Protein AF-A0A7V8ZB63-F1 (afdb_monomer)

Solvent-accessible surface area (backbone atoms only — not comparable to full-atom values): 13555 Å² total; per-residue (Å²): 137,86,84,79,79,75,80,50,70,70,55,55,52,49,52,52,53,50,51,52,51,49,50,53,44,58,59,59,73,63,55,47,77,64,51,56,50,39,49,53,50,39,57,45,66,74,30,71,68,44,55,54,49,48,54,51,52,53,49,50,54,51,37,51,44,72,48,75,56,78,58,90,91,68,70,72,83,47,55,89,89,29,64,59,61,52,53,53,51,53,56,51,49,54,54,50,52,49,36,43,50,54,52,49,55,51,53,49,54,54,50,51,54,50,50,55,52,51,50,54,51,52,42,52,49,49,52,50,50,36,52,48,53,54,52,51,49,54,50,51,53,52,49,34,75,74,33,90,85,47,82,81,70,89,54,71,68,59,55,57,57,58,62,59,74,53,59,70,55,54,51,49,52,51,53,50,52,52,50,52,52,53,51,51,53,50,52,54,48,52,52,52,50,53,53,53,50,54,54,48,52,54,52,51,50,52,52,52,54,49,51,54,50,50,52,50,51,53,51,51,51,50,52,51,52,51,53,50,54,52,56,56,51,51,59,52,58,68,72,74,114

Structure (mmCIF, N/CA/C/O backbone):
data_AF-A0A7V8ZB63-F1
#
_entry.id   AF-A0A7V8ZB63-F1
#
loop_
_atom_site.group_PDB
_atom_site.id
_atom_site.type_symbol
_atom_site.label_atom_id
_atom_site.label_alt_id
_atom_site.label_comp_id
_atom_site.label_asym_id
_atom_site.label_entity_id
_atom_site.label_seq_id
_atom_site.pdbx_PDB_ins_code
_atom_site.Cartn_x
_atom_site.Cartn_y
_atom_site.Cartn_z
_atom_site.occupancy
_atom_site.B_iso_or_equiv
_atom_site.auth_seq_id
_atom_site.auth_comp_id
_atom_site.auth_asym_id
_atom_site.auth_atom_id
_atom_site.pdbx_PDB_model_num
ATOM 1 N N . MET A 1 1 ? -52.968 11.799 21.427 1.00 37.97 1 MET A N 1
ATOM 2 C CA . MET A 1 1 ? -52.364 10.556 20.894 1.00 37.97 1 MET A CA 1
ATOM 3 C C . MET A 1 1 ? -51.171 10.962 20.044 1.00 37.97 1 MET A C 1
ATOM 5 O O . MET A 1 1 ? -51.373 11.597 19.019 1.00 37.97 1 MET A O 1
ATOM 9 N N . SER A 1 2 ? -49.948 10.748 20.543 1.00 39.16 2 SER A N 1
ATOM 10 C CA . SER A 1 2 ? -48.719 11.236 19.900 1.00 39.16 2 SER A CA 1
ATOM 11 C C . SER A 1 2 ? -48.265 10.271 18.804 1.00 39.16 2 SER A C 1
ATOM 13 O O . SER A 1 2 ? -48.182 9.065 19.025 1.00 39.16 2 SER A O 1
ATOM 15 N N . ASN A 1 3 ? -48.035 10.821 17.615 1.00 42.00 3 ASN A N 1
ATOM 16 C CA . ASN A 1 3 ? -47.754 10.126 16.366 1.00 42.00 3 ASN A CA 1
ATOM 17 C C . ASN A 1 3 ? -46.264 9.747 16.302 1.00 42.00 3 ASN A C 1
ATOM 19 O O . ASN A 1 3 ? -45.427 10.579 15.953 1.00 42.00 3 ASN A O 1
ATOM 23 N N . ASN A 1 4 ? -45.921 8.512 16.675 1.00 43.06 4 ASN A N 1
ATOM 24 C CA . ASN A 1 4 ? -44.551 8.007 16.597 1.00 43.06 4 ASN A CA 1
ATOM 25 C C . ASN A 1 4 ? -44.256 7.561 15.155 1.00 43.06 4 ASN A C 1
ATOM 27 O O . ASN A 1 4 ? -44.555 6.430 14.771 1.00 43.06 4 ASN A O 1
ATOM 31 N N . LYS A 1 5 ? -43.706 8.462 14.330 1.00 48.25 5 LYS A N 1
ATOM 32 C CA . LYS A 1 5 ? -43.137 8.095 13.026 1.00 48.25 5 LYS A CA 1
ATOM 33 C C . LYS A 1 5 ? -41.898 7.236 13.276 1.00 48.25 5 LYS A C 1
ATOM 35 O O . LYS A 1 5 ? -40.812 7.755 13.515 1.00 48.25 5 LYS A O 1
ATOM 40 N N . VAL A 1 6 ? -42.077 5.921 13.223 1.00 52.72 6 VAL A N 1
ATOM 41 C CA . VAL A 1 6 ? -40.976 4.959 13.164 1.00 52.72 6 VAL A CA 1
ATOM 42 C C . VAL A 1 6 ? -40.183 5.260 11.893 1.00 52.72 6 VAL A C 1
ATOM 44 O O . VAL A 1 6 ? -40.669 5.024 10.787 1.00 52.72 6 VAL A O 1
ATOM 47 N N . VAL A 1 7 ? -38.992 5.837 12.052 1.00 54.12 7 VAL A N 1
ATOM 48 C CA . VAL A 1 7 ? -38.035 6.041 10.958 1.00 54.12 7 VAL A CA 1
ATOM 49 C C . VAL A 1 7 ? -37.769 4.674 10.332 1.00 54.12 7 VAL A C 1
ATOM 51 O O . VAL A 1 7 ? -37.340 3.738 11.009 1.00 54.12 7 VAL A O 1
ATOM 54 N N . SER A 1 8 ? -38.104 4.524 9.052 1.00 57.41 8 SER A N 1
ATOM 55 C CA . SER A 1 8 ? -38.010 3.238 8.362 1.00 57.41 8 SER A CA 1
ATOM 56 C C . SER A 1 8 ? -36.537 2.852 8.205 1.00 57.41 8 SER A C 1
ATOM 58 O O . SER A 1 8 ? -35.723 3.672 7.793 1.00 57.41 8 SER A O 1
ATOM 60 N N . GLN A 1 9 ? -36.182 1.587 8.444 1.00 52.69 9 GLN A N 1
ATOM 61 C CA . GLN A 1 9 ? -34.868 1.006 8.099 1.00 52.69 9 GLN A CA 1
ATOM 62 C C . GLN A 1 9 ? -34.398 1.401 6.683 1.00 52.69 9 GLN A C 1
ATOM 64 O O . GLN A 1 9 ? -33.220 1.663 6.453 1.00 52.69 9 GLN A O 1
ATOM 69 N N . SER A 1 10 ? -35.336 1.534 5.738 1.00 58.28 10 SER A N 1
ATOM 70 C CA . SER A 1 10 ? -35.051 1.956 4.362 1.00 58.28 10 SER A CA 1
ATOM 71 C C . SER A 1 10 ? -34.612 3.424 4.223 1.00 58.28 10 SER A C 1
ATOM 73 O O . SER A 1 10 ? -33.972 3.777 3.236 1.00 58.28 10 SER A O 1
ATOM 75 N N . GLU A 1 11 ? -34.942 4.283 5.186 1.00 63.12 11 GLU A N 1
ATOM 76 C CA . GLU A 1 11 ? -34.501 5.681 5.285 1.00 63.12 11 GLU A CA 1
ATOM 77 C C . GLU A 1 11 ? -33.072 5.762 5.839 1.00 63.12 11 GLU A C 1
ATOM 79 O O . GLU A 1 11 ? -32.253 6.520 5.325 1.00 63.12 11 GLU A O 1
ATOM 84 N N . ILE A 1 12 ? -32.739 4.913 6.818 1.00 60.91 12 ILE A N 1
ATOM 85 C CA . ILE A 1 12 ? -31.390 4.809 7.398 1.00 60.91 12 ILE A CA 1
ATOM 86 C C . ILE A 1 12 ? -30.405 4.245 6.366 1.00 60.91 12 ILE A C 1
ATOM 88 O O . ILE A 1 12 ? -29.337 4.816 6.157 1.00 60.91 12 ILE A O 1
ATOM 92 N N . ILE A 1 13 ? -30.787 3.179 5.655 1.00 64.88 13 ILE A N 1
ATOM 93 C CA . ILE A 1 13 ? -29.967 2.594 4.583 1.00 64.88 13 ILE A CA 1
ATOM 94 C C . ILE A 1 13 ? -29.773 3.600 3.443 1.00 64.88 13 ILE A C 1
ATOM 96 O O . ILE A 1 13 ? -28.653 3.777 2.971 1.00 64.88 13 ILE A O 1
ATOM 100 N N . ARG A 1 14 ? -30.826 4.323 3.036 1.00 64.56 14 ARG A N 1
ATOM 101 C CA . ARG A 1 14 ? -30.701 5.374 2.015 1.00 64.56 14 ARG A CA 1
ATOM 102 C C . ARG A 1 14 ? -29.782 6.504 2.455 1.00 64.56 14 ARG A C 1
ATOM 104 O O . ARG A 1 14 ? -28.977 6.939 1.638 1.00 64.56 14 ARG A O 1
ATOM 111 N N . LYS A 1 15 ? -29.856 6.946 3.713 1.00 65.06 15 LYS A N 1
ATOM 112 C CA . LYS A 1 15 ? -28.979 7.987 4.269 1.00 65.06 15 LYS A CA 1
ATOM 113 C C . LYS A 1 15 ? -27.512 7.542 4.319 1.00 65.06 15 LYS A C 1
ATOM 115 O O . LYS A 1 15 ? -26.636 8.320 3.965 1.00 65.06 15 LYS A O 1
ATOM 120 N N . ASN A 1 16 ? -27.248 6.286 4.676 1.00 65.94 16 ASN A N 1
ATOM 121 C CA . ASN A 1 16 ? -25.890 5.733 4.675 1.00 65.94 16 ASN A CA 1
ATOM 122 C C . ASN A 1 16 ? -25.335 5.573 3.254 1.00 65.94 16 ASN A C 1
ATOM 124 O O . ASN A 1 16 ? -24.207 5.974 2.990 1.00 65.94 16 ASN A O 1
ATOM 128 N N . ILE A 1 17 ? -26.134 5.053 2.315 1.00 69.12 17 ILE A N 1
ATOM 129 C CA . ILE A 1 17 ? -25.724 4.916 0.909 1.00 69.12 17 ILE A CA 1
ATOM 130 C C . ILE A 1 17 ? -25.470 6.291 0.283 1.00 69.12 17 ILE A C 1
ATOM 132 O O . ILE A 1 17 ? -24.480 6.465 -0.418 1.00 69.12 17 ILE A O 1
ATOM 136 N N . SER A 1 18 ? -26.316 7.287 0.558 1.00 67.38 18 SER A N 1
ATOM 137 C CA . SER A 1 18 ? -26.096 8.651 0.057 1.00 67.38 18 SER A CA 1
ATOM 138 C C . SER A 1 18 ? -24.878 9.324 0.691 1.00 67.38 18 SER A C 1
ATOM 140 O O . SER A 1 18 ? -24.153 9.996 -0.030 1.00 67.38 18 SER A O 1
ATOM 142 N N . ALA A 1 19 ? -24.573 9.071 1.968 1.00 64.44 19 ALA A N 1
ATOM 143 C CA . ALA A 1 19 ? -23.335 9.541 2.596 1.00 64.44 19 ALA A CA 1
ATOM 144 C C . ALA A 1 19 ? -22.075 8.909 1.972 1.00 64.44 19 ALA A C 1
ATOM 146 O O . ALA A 1 19 ? -21.103 9.615 1.713 1.00 64.44 19 ALA A O 1
ATOM 147 N N . VAL A 1 20 ? -22.105 7.606 1.664 1.00 64.56 20 VAL A N 1
ATOM 148 C CA . VAL A 1 20 ? -21.006 6.914 0.962 1.00 64.56 20 VAL A CA 1
ATOM 149 C C . VAL A 1 20 ? -20.844 7.444 -0.464 1.00 64.56 20 VAL A C 1
ATOM 151 O O . VAL A 1 20 ? -19.728 7.728 -0.890 1.00 64.56 20 VAL A O 1
ATOM 154 N N . ILE A 1 21 ? -21.948 7.634 -1.191 1.00 66.56 21 ILE A N 1
ATOM 155 C CA . ILE A 1 21 ? -21.930 8.206 -2.544 1.00 66.56 21 ILE A CA 1
ATOM 156 C C . ILE A 1 21 ? -21.424 9.654 -2.517 1.00 66.56 21 ILE A C 1
ATOM 158 O O . ILE A 1 21 ? -20.701 10.061 -3.418 1.00 66.56 21 ILE A O 1
ATOM 162 N N . GLU A 1 22 ? -21.755 10.440 -1.493 1.00 65.81 22 GLU A N 1
ATOM 163 C CA . GLU A 1 22 ? -21.303 11.827 -1.366 1.00 65.81 22 GLU A CA 1
ATOM 164 C C . GLU A 1 22 ? -19.827 11.939 -0.952 1.00 65.81 22 GLU A C 1
ATOM 166 O O . GLU A 1 22 ? -19.131 12.824 -1.452 1.00 65.81 22 GLU A O 1
ATOM 171 N N . MET A 1 23 ? -19.316 11.010 -0.133 1.00 61.16 23 MET A N 1
ATOM 172 C CA . MET A 1 23 ? -17.874 10.849 0.110 1.00 61.16 23 MET A CA 1
ATOM 173 C C . MET A 1 23 ? -17.127 10.492 -1.176 1.00 61.16 23 MET A C 1
ATOM 175 O O . MET A 1 23 ? -16.185 11.191 -1.541 1.00 61.16 23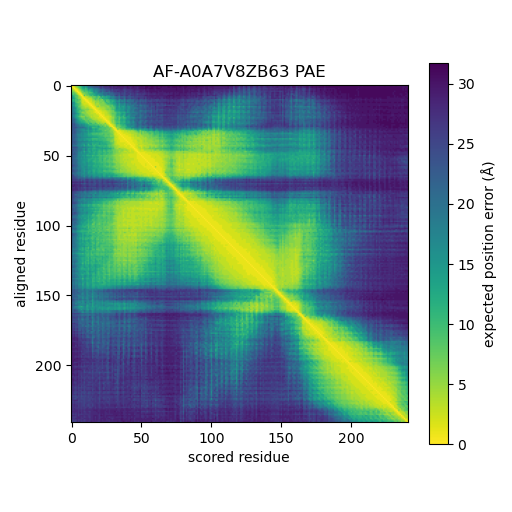 MET A O 1
ATOM 179 N N . GLN A 1 24 ? -17.594 9.475 -1.908 1.00 61.50 24 GLN A N 1
ATOM 180 C CA . GLN A 1 24 ? -17.005 9.087 -3.195 1.00 61.50 24 GLN A CA 1
ATOM 181 C C . GLN A 1 24 ? -17.080 10.222 -4.219 1.00 61.50 24 GLN A C 1
ATOM 183 O O . GLN A 1 24 ? -16.160 10.420 -5.007 1.00 61.50 24 GLN A O 1
ATOM 188 N N . ARG A 1 25 ? -18.161 11.009 -4.196 1.00 59.44 25 ARG A N 1
ATOM 189 C CA . ARG A 1 25 ? -18.319 12.165 -5.076 1.00 59.44 25 ARG A CA 1
ATOM 190 C C . ARG A 1 25 ? -17.330 13.275 -4.730 1.00 59.44 25 ARG A C 1
ATOM 192 O O . ARG A 1 25 ? -16.712 13.795 -5.649 1.00 59.44 25 ARG A O 1
ATOM 199 N N . LYS A 1 26 ? -17.124 13.594 -3.447 1.00 59.53 26 LYS A N 1
ATOM 200 C CA . LYS A 1 26 ? -16.110 14.572 -3.008 1.00 59.53 26 LYS A CA 1
ATOM 201 C C . LYS A 1 26 ? -14.686 14.143 -3.355 1.00 59.53 26 LYS A C 1
ATOM 203 O O . LYS A 1 26 ? -13.888 14.986 -3.747 1.00 59.53 26 LYS A O 1
ATOM 208 N N . GLU A 1 27 ? -14.392 12.850 -3.256 1.00 57.44 27 GLU A N 1
ATOM 209 C CA . GLU A 1 27 ? -13.125 12.274 -3.716 1.00 57.44 27 GLU A CA 1
ATOM 210 C C . GLU A 1 27 ? -12.986 12.423 -5.243 1.00 57.44 27 GLU A C 1
ATOM 212 O O . GLU A 1 27 ? -11.958 12.876 -5.743 1.00 57.44 27 GLU A O 1
ATOM 217 N N . SER A 1 28 ? -14.075 12.172 -5.983 1.00 54.69 28 SER A N 1
ATOM 218 C CA . SER A 1 28 ? -14.092 12.268 -7.445 1.00 54.69 28 SER A CA 1
ATOM 219 C C . SER A 1 28 ? -14.030 13.698 -7.998 1.00 54.69 28 SER A C 1
ATOM 221 O O . SER A 1 28 ? -13.482 13.930 -9.078 1.00 54.69 28 SER A O 1
ATOM 223 N N . GLU A 1 29 ? -14.594 14.661 -7.264 1.00 53.94 29 GLU A N 1
ATOM 224 C CA . GLU A 1 29 ? -14.635 16.084 -7.615 1.00 53.94 29 GLU A CA 1
ATOM 225 C C . GLU A 1 29 ? -13.274 16.764 -7.391 1.00 53.94 29 GLU A C 1
ATOM 227 O O . GLU A 1 29 ? -13.014 17.808 -7.988 1.00 53.94 29 GLU A O 1
ATOM 232 N N . ALA A 1 30 ? -12.382 16.145 -6.609 1.00 54.22 30 ALA A N 1
ATOM 233 C CA . ALA A 1 30 ? -11.005 16.590 -6.415 1.00 54.22 30 ALA A CA 1
ATOM 234 C C . ALA A 1 30 ? -10.029 16.071 -7.486 1.00 54.22 30 ALA A C 1
ATOM 236 O O . ALA A 1 30 ? -8.897 16.548 -7.534 1.00 54.22 30 ALA A O 1
ATOM 237 N N . HIS A 1 31 ? -10.441 15.139 -8.360 1.00 59.53 31 HIS A N 1
ATOM 238 C CA . HIS A 1 31 ? -9.566 14.639 -9.421 1.00 59.53 31 HIS A CA 1
ATOM 239 C C . HIS A 1 31 ? -9.308 15.721 -10.465 1.00 59.53 31 HIS A C 1
ATOM 241 O O . HIS A 1 31 ? -10.089 15.938 -11.403 1.00 59.53 31 HIS A O 1
ATOM 247 N N . THR A 1 32 ? -8.159 16.369 -10.334 1.00 69.56 32 THR A N 1
ATOM 248 C CA . THR A 1 32 ? -7.609 17.199 -11.394 1.00 69.56 32 THR A CA 1
ATOM 249 C C . THR A 1 32 ? -7.350 16.342 -12.635 1.00 69.56 32 THR A C 1
ATOM 251 O O . THR A 1 32 ? -7.233 15.116 -12.578 1.00 69.56 32 THR A O 1
ATOM 254 N N . LEU A 1 33 ? -7.266 16.972 -13.811 1.00 70.69 33 LEU A N 1
ATOM 255 C CA . LEU A 1 33 ? -6.941 16.263 -15.059 1.00 70.69 33 LEU A CA 1
ATOM 256 C C . LEU A 1 33 ? -5.638 15.448 -14.942 1.00 70.69 33 LEU A C 1
ATOM 258 O O . LEU A 1 33 ? -5.498 14.427 -15.608 1.00 70.69 33 LEU A O 1
ATOM 262 N N . GLN A 1 34 ? -4.728 15.875 -14.064 1.00 70.81 34 GLN A N 1
ATOM 263 C CA . GLN A 1 34 ? -3.468 15.204 -13.758 1.00 70.81 34 GLN A CA 1
ATOM 264 C C . GLN A 1 34 ? -3.690 13.867 -13.033 1.00 70.81 34 GLN A C 1
ATOM 266 O O . GLN A 1 34 ? -3.100 12.868 -13.436 1.00 70.81 34 GLN A O 1
ATOM 271 N N . ASP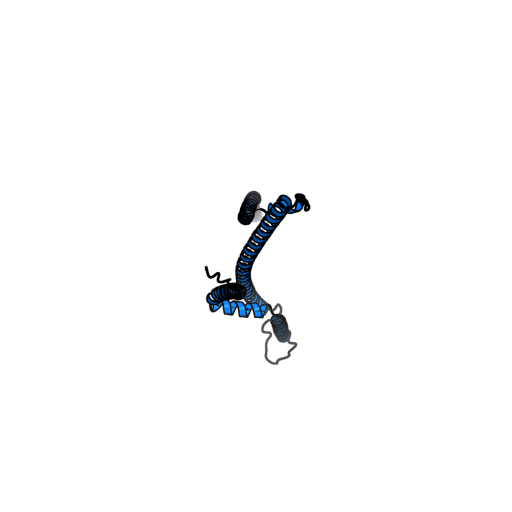 A 1 35 ? -4.609 13.807 -12.064 1.00 71.44 35 ASP A N 1
ATOM 272 C CA . ASP A 1 35 ? -4.939 12.573 -11.333 1.00 71.44 35 ASP A CA 1
ATOM 273 C C . ASP A 1 35 ? -5.538 11.506 -12.256 1.00 71.44 35 ASP A C 1
ATOM 275 O O . ASP A 1 35 ? -5.201 10.328 -12.170 1.00 71.44 35 ASP A O 1
ATOM 279 N N . LYS A 1 36 ? -6.382 11.925 -13.208 1.00 77.19 36 LYS A N 1
ATOM 280 C CA . LYS A 1 36 ? -6.978 11.013 -14.200 1.00 77.19 36 LYS A CA 1
ATOM 281 C C . LYS A 1 36 ? -5.935 10.421 -15.145 1.00 77.19 36 LYS A C 1
ATOM 283 O O . LYS A 1 36 ? -6.055 9.265 -15.546 1.00 77.19 36 LYS A O 1
ATOM 288 N N . VAL A 1 37 ? -4.935 11.218 -15.524 1.00 77.00 37 VAL A N 1
ATOM 289 C CA . VAL A 1 37 ? -3.823 10.759 -16.364 1.00 77.00 37 VAL A CA 1
ATOM 290 C C . VAL A 1 37 ? -2.920 9.815 -15.574 1.00 77.00 37 VAL A C 1
ATOM 292 O O . VAL A 1 37 ? -2.598 8.743 -16.083 1.00 77.00 37 VAL A O 1
ATOM 295 N N . ALA A 1 38 ? -2.578 10.157 -14.329 1.00 74.44 38 ALA A N 1
ATOM 296 C CA . ALA A 1 38 ? -1.803 9.287 -13.447 1.00 74.44 38 ALA A CA 1
ATOM 297 C C . ALA A 1 38 ? -2.488 7.923 -13.258 1.00 74.44 38 ALA A C 1
ATOM 299 O O . ALA A 1 38 ? -1.848 6.891 -13.428 1.00 74.44 38 ALA A O 1
ATOM 300 N N . ASP A 1 39 ? -3.804 7.898 -13.038 1.00 74.56 39 ASP A N 1
ATOM 301 C CA . ASP A 1 39 ? -4.568 6.652 -12.898 1.00 74.56 39 ASP A CA 1
ATOM 302 C C . ASP A 1 39 ? -4.609 5.807 -14.159 1.00 74.56 39 ASP A C 1
ATOM 304 O O . ASP A 1 39 ? -4.551 4.577 -14.094 1.00 74.56 39 ASP A O 1
ATOM 308 N N . ALA A 1 40 ? -4.745 6.453 -15.316 1.00 80.50 40 ALA A N 1
ATOM 309 C CA . ALA A 1 40 ? -4.723 5.753 -16.589 1.00 80.50 40 ALA A CA 1
ATOM 310 C C . ALA A 1 40 ? -3.355 5.098 -16.820 1.00 80.50 40 ALA A C 1
ATOM 312 O O . ALA A 1 40 ? -3.302 3.931 -17.210 1.00 80.50 40 ALA A O 1
ATOM 313 N N . ILE A 1 41 ? -2.270 5.823 -16.528 1.00 80.44 41 ILE A N 1
ATOM 314 C CA . ILE A 1 41 ? -0.901 5.319 -16.661 1.00 80.44 41 ILE A CA 1
ATOM 315 C C . ILE A 1 41 ? -0.645 4.192 -15.659 1.00 80.44 41 ILE A C 1
ATOM 317 O O . ILE A 1 41 ? -0.181 3.134 -16.071 1.00 80.44 41 ILE A O 1
ATOM 321 N N . THR A 1 42 ? -1.005 4.358 -14.385 1.00 80.25 42 THR A N 1
ATOM 322 C CA . THR A 1 42 ? -0.797 3.337 -13.346 1.00 80.25 42 THR A CA 1
ATOM 323 C C . THR A 1 42 ? -1.627 2.077 -13.595 1.00 80.25 42 THR A C 1
ATOM 325 O O . THR A 1 42 ? -1.127 0.962 -13.456 1.00 80.25 42 THR A O 1
ATOM 328 N N . ARG A 1 43 ? -2.887 2.208 -14.037 1.00 81.19 43 ARG A N 1
ATOM 329 C CA . ARG A 1 43 ? -3.696 1.038 -14.431 1.00 81.19 43 ARG A CA 1
ATOM 330 C C . ARG A 1 43 ? -3.127 0.324 -15.648 1.00 81.19 43 ARG A C 1
ATOM 332 O O . ARG A 1 43 ? -3.247 -0.895 -15.744 1.00 81.19 43 ARG A O 1
ATOM 339 N N . PHE A 1 44 ? -2.561 1.071 -16.593 1.00 83.06 44 PHE A N 1
ATOM 340 C CA . PHE A 1 44 ? -1.935 0.488 -17.771 1.00 83.06 44 PHE A CA 1
ATOM 341 C C . PHE A 1 44 ? -0.624 -0.218 -17.410 1.00 83.06 44 PHE A C 1
ATOM 343 O O . PHE A 1 44 ? -0.457 -1.377 -17.782 1.00 83.06 44 PHE A O 1
ATOM 350 N N . SER A 1 45 ? 0.255 0.420 -16.634 1.00 81.25 45 SER A N 1
ATOM 351 C CA . SER A 1 45 ? 1.541 -0.148 -16.210 1.00 81.25 45 SER A CA 1
ATOM 352 C C . SER A 1 45 ? 1.385 -1.351 -15.275 1.00 81.25 45 SER A C 1
ATOM 354 O O . SER A 1 45 ? 2.175 -2.288 -15.350 1.00 81.25 45 SER A O 1
ATOM 356 N N . GLY A 1 46 ? 0.330 -1.385 -14.456 1.00 80.06 46 GLY A N 1
ATOM 357 C CA . GLY A 1 46 ? -0.017 -2.530 -13.610 1.00 80.06 46 GLY A CA 1
ATOM 358 C C . GLY A 1 46 ? -0.644 -3.723 -14.349 1.00 80.06 46 GLY A C 1
ATOM 359 O O . GLY A 1 46 ? -0.971 -4.727 -13.717 1.00 80.06 46 GLY A O 1
ATOM 360 N N . SER A 1 47 ? -0.852 -3.641 -15.668 1.00 87.56 47 SER A N 1
ATOM 361 C CA . SER A 1 47 ? -1.473 -4.705 -16.465 1.00 87.56 47 SER A CA 1
ATOM 362 C C . SER A 1 47 ? -0.442 -5.659 -17.072 1.00 87.56 47 SER A C 1
ATOM 364 O O . SER A 1 47 ? 0.597 -5.243 -17.576 1.00 87.56 47 SER A O 1
ATOM 366 N N . MET A 1 48 ? -0.779 -6.949 -17.172 1.00 89.06 48 MET A N 1
ATOM 367 C CA . MET A 1 48 ? 0.051 -7.928 -17.896 1.00 89.06 48 MET A CA 1
ATOM 368 C C . MET A 1 48 ? 0.237 -7.572 -19.380 1.00 89.06 48 MET A C 1
ATOM 370 O O . MET A 1 48 ? 1.256 -7.913 -19.976 1.00 89.06 48 MET A O 1
ATOM 374 N N . ALA A 1 49 ? -0.708 -6.840 -19.979 1.00 88.56 49 ALA A N 1
ATOM 375 C CA . ALA A 1 49 ? -0.585 -6.369 -21.359 1.00 88.56 49 ALA A CA 1
ATOM 376 C C . ALA A 1 49 ? 0.622 -5.433 -21.558 1.00 88.56 49 ALA A C 1
ATOM 378 O O . ALA A 1 49 ? 1.273 -5.492 -22.600 1.00 88.56 49 ALA A O 1
ATOM 379 N N . PHE A 1 50 ? 0.952 -4.613 -20.554 1.00 88.31 50 PHE A N 1
ATOM 380 C CA . PHE A 1 50 ? 2.110 -3.719 -20.582 1.00 88.31 50 PHE A CA 1
ATOM 381 C C . PHE A 1 50 ? 3.426 -4.499 -20.628 1.00 88.31 50 PHE A C 1
ATOM 383 O O . PHE A 1 50 ? 4.310 -4.170 -21.421 1.00 88.31 50 PHE A O 1
ATOM 390 N N . VAL A 1 51 ? 3.518 -5.577 -19.842 1.00 89.31 51 VAL A N 1
ATOM 391 C CA . VAL A 1 51 ? 4.686 -6.467 -19.804 1.00 89.31 51 VAL A CA 1
ATOM 392 C C . VAL A 1 51 ? 4.911 -7.125 -21.165 1.00 89.31 51 VAL A C 1
ATOM 394 O O . VAL A 1 51 ? 6.029 -7.108 -21.677 1.00 89.31 51 VAL A O 1
ATOM 397 N N . TYR A 1 52 ? 3.856 -7.658 -21.791 1.00 93.00 52 TYR A N 1
ATOM 398 C CA . TYR A 1 52 ? 3.969 -8.261 -23.123 1.00 93.00 52 TYR A CA 1
ATOM 399 C C . TYR A 1 52 ? 4.345 -7.243 -24.203 1.00 93.00 52 TYR A C 1
ATOM 401 O O . TYR A 1 52 ? 5.159 -7.556 -25.071 1.00 93.00 52 TYR A O 1
ATOM 409 N N . LEU A 1 53 ? 3.793 -6.026 -24.139 1.00 92.69 53 LEU A N 1
ATOM 410 C CA . LEU A 1 53 ? 4.144 -4.943 -25.058 1.00 92.69 53 LEU A CA 1
ATOM 411 C C . LEU A 1 53 ? 5.630 -4.581 -24.943 1.00 92.69 53 LEU A C 1
ATOM 413 O O . LEU A 1 53 ? 6.303 -4.500 -25.966 1.00 92.69 53 LEU A O 1
ATOM 417 N N . HIS A 1 54 ? 6.154 -4.437 -23.722 1.00 91.38 54 HIS A N 1
ATOM 418 C CA . HIS A 1 54 ? 7.570 -4.142 -23.484 1.00 91.38 54 HIS A CA 1
ATOM 419 C C . HIS A 1 54 ? 8.482 -5.284 -23.922 1.00 91.38 54 HIS A C 1
ATOM 421 O O . HIS A 1 54 ? 9.480 -5.049 -24.597 1.00 91.38 54 HIS A O 1
ATOM 427 N N . ALA A 1 55 ? 8.122 -6.529 -23.607 1.00 91.44 55 ALA A N 1
ATOM 428 C CA . ALA A 1 55 ? 8.880 -7.698 -24.041 1.00 91.44 55 ALA A CA 1
ATOM 429 C C . ALA A 1 55 ? 8.965 -7.783 -25.574 1.00 91.44 55 ALA A C 1
ATOM 431 O O . ALA A 1 55 ? 10.036 -8.051 -26.119 1.00 91.44 55 ALA A O 1
ATOM 432 N N . LEU A 1 56 ? 7.859 -7.508 -26.275 1.00 93.88 56 LEU A N 1
ATOM 433 C CA . LEU A 1 56 ? 7.834 -7.469 -27.735 1.00 93.88 56 LEU A CA 1
ATOM 434 C C . LEU A 1 56 ? 8.646 -6.290 -28.283 1.00 93.88 56 LEU A C 1
ATOM 436 O O . LEU A 1 56 ? 9.435 -6.479 -29.203 1.00 93.88 56 LEU A O 1
ATOM 440 N N . TRP A 1 57 ? 8.484 -5.095 -27.713 1.00 92.62 57 TRP A N 1
ATOM 441 C CA . TRP A 1 57 ? 9.218 -3.892 -28.106 1.00 92.62 57 TRP A CA 1
ATOM 442 C C . TRP A 1 57 ? 10.735 -4.075 -27.966 1.00 92.62 57 TRP A C 1
ATOM 444 O O . TRP A 1 57 ? 11.470 -3.874 -28.933 1.00 92.62 57 TRP A O 1
ATOM 454 N N . PHE A 1 58 ? 11.207 -4.534 -26.802 1.00 90.62 58 PHE A N 1
ATOM 455 C CA . PHE A 1 58 ? 12.624 -4.825 -2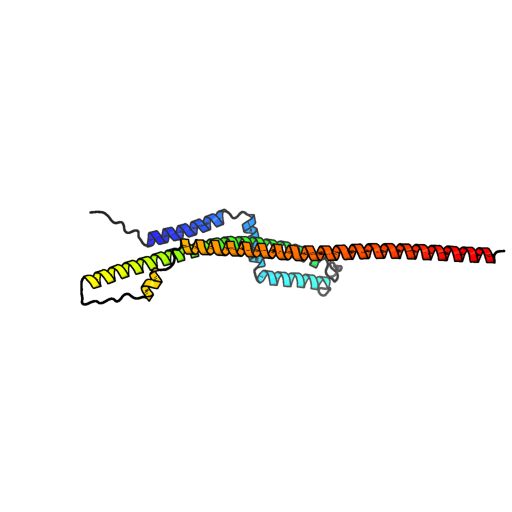6.570 1.00 90.62 58 PHE A CA 1
ATOM 456 C C . PHE A 1 58 ? 13.122 -5.966 -27.451 1.00 90.62 58 PHE A C 1
ATOM 458 O O . PHE A 1 58 ? 14.208 -5.866 -28.019 1.00 90.62 58 PHE A O 1
ATOM 465 N N . GLY A 1 59 ? 12.320 -7.020 -27.625 1.00 89.56 59 GLY A N 1
ATOM 466 C CA . GLY A 1 59 ? 12.638 -8.114 -28.536 1.00 89.56 59 GLY A CA 1
ATOM 467 C C . GLY A 1 59 ? 12.861 -7.616 -29.963 1.00 89.56 59 GLY A C 1
ATOM 468 O O . GLY A 1 59 ? 13.888 -7.919 -30.560 1.00 89.56 59 GLY A O 1
ATOM 469 N N . ILE A 1 60 ? 11.950 -6.793 -30.492 1.00 88.56 60 ILE A N 1
ATOM 470 C CA . ILE A 1 60 ? 12.076 -6.194 -31.827 1.00 88.56 60 ILE A CA 1
ATOM 471 C C . ILE A 1 60 ? 13.319 -5.301 -31.906 1.00 88.56 60 ILE A C 1
ATOM 473 O O . ILE A 1 60 ? 14.086 -5.429 -32.857 1.00 88.56 60 ILE A O 1
ATOM 477 N N . TRP A 1 61 ? 13.562 -4.444 -30.911 1.00 87.06 61 TRP A N 1
ATOM 478 C CA . TRP A 1 61 ? 14.733 -3.560 -30.890 1.00 87.06 61 TRP A CA 1
ATOM 479 C C . TRP A 1 61 ? 16.049 -4.339 -30.939 1.00 87.06 61 TRP A C 1
ATOM 481 O O . TRP A 1 61 ? 16.934 -4.028 -31.737 1.00 87.06 61 TRP A O 1
ATOM 491 N N . ILE A 1 62 ? 16.168 -5.382 -30.118 1.00 85.25 62 ILE A N 1
ATOM 492 C CA . ILE A 1 62 ? 17.352 -6.242 -30.063 1.00 85.25 62 ILE A CA 1
ATOM 493 C C . ILE A 1 62 ? 17.514 -7.005 -31.385 1.00 85.25 62 ILE A C 1
ATOM 495 O O . ILE A 1 62 ? 18.605 -7.032 -31.948 1.00 85.25 62 ILE A O 1
ATOM 499 N N . LEU A 1 63 ? 16.435 -7.581 -31.927 1.00 85.31 63 LEU A N 1
ATOM 500 C CA . LEU A 1 63 ? 16.467 -8.326 -33.192 1.00 85.31 63 LEU A CA 1
ATOM 501 C C . LEU A 1 63 ? 16.858 -7.454 -34.394 1.00 85.31 63 LEU A C 1
ATOM 503 O O . LEU A 1 63 ? 17.544 -7.941 -35.297 1.00 85.31 63 LEU A O 1
ATOM 507 N N . LEU A 1 64 ? 16.442 -6.183 -34.400 1.00 82.50 64 LEU A N 1
ATOM 508 C CA . LEU A 1 64 ? 16.844 -5.195 -35.402 1.00 82.50 64 LEU A CA 1
ATOM 509 C C . LEU A 1 64 ? 18.333 -4.840 -35.281 1.00 82.50 64 LEU A C 1
ATOM 511 O O . LEU A 1 64 ? 19.021 -4.793 -36.296 1.00 82.50 64 LEU A O 1
ATOM 515 N N . ASN A 1 65 ? 18.849 -4.637 -34.064 1.00 79.25 65 ASN A N 1
ATOM 516 C CA . ASN A 1 65 ? 20.242 -4.219 -33.857 1.00 79.25 65 ASN A CA 1
ATOM 517 C C . ASN A 1 65 ? 21.264 -5.367 -33.946 1.00 79.25 65 ASN A C 1
ATOM 519 O O . ASN A 1 65 ? 22.405 -5.123 -34.313 1.00 79.25 65 ASN A O 1
ATOM 523 N N . ILE A 1 66 ? 20.874 -6.621 -33.678 1.00 77.06 66 ILE A N 1
ATOM 524 C CA . ILE A 1 66 ? 21.732 -7.811 -33.885 1.00 77.06 66 ILE A CA 1
ATOM 525 C C . ILE A 1 66 ? 21.780 -8.220 -35.377 1.00 77.06 66 ILE A C 1
ATOM 527 O O . ILE A 1 66 ? 22.508 -9.133 -35.764 1.00 77.06 66 ILE A O 1
ATOM 531 N N . GLY A 1 67 ? 21.008 -7.557 -36.247 1.00 70.12 67 GLY A N 1
ATOM 532 C CA . GLY A 1 67 ? 20.996 -7.832 -37.686 1.00 70.12 67 GLY A CA 1
ATOM 533 C C . GLY A 1 67 ? 20.279 -9.131 -38.070 1.00 70.12 67 GLY A C 1
ATOM 534 O O . GLY A 1 67 ? 20.393 -9.585 -39.206 1.00 70.12 67 GLY A O 1
ATOM 535 N N . LEU A 1 68 ? 19.514 -9.749 -37.159 1.00 62.41 68 LEU A N 1
ATOM 536 C CA . LEU A 1 68 ? 18.760 -10.970 -37.469 1.00 62.41 68 LEU A CA 1
ATOM 537 C C . LEU A 1 68 ? 17.574 -10.672 -38.403 1.00 62.41 68 LEU A C 1
ATOM 539 O O . LEU A 1 68 ? 17.260 -11.468 -39.288 1.00 62.41 68 LEU A O 1
ATOM 543 N N . LEU A 1 69 ? 16.977 -9.483 -38.274 1.00 61.31 69 LEU A N 1
ATOM 544 C CA . LEU A 1 69 ? 16.133 -8.885 -39.306 1.00 61.31 69 LEU A CA 1
ATOM 545 C C . LEU A 1 69 ? 17.057 -8.197 -40.330 1.00 61.31 69 LEU A C 1
ATOM 547 O O . LEU A 1 69 ? 17.377 -7.022 -40.188 1.00 61.31 69 LEU A O 1
ATOM 551 N N . HIS A 1 70 ? 17.534 -8.924 -41.346 1.00 54.94 70 HIS A N 1
ATOM 552 C CA . HIS A 1 70 ? 18.337 -8.348 -42.436 1.00 54.94 70 HIS A CA 1
ATOM 553 C C . HIS A 1 70 ? 17.488 -7.367 -43.273 1.00 54.94 70 HIS A C 1
ATOM 555 O O . HIS A 1 70 ? 16.987 -7.715 -44.343 1.00 54.94 70 HIS A O 1
ATOM 561 N N . ILE A 1 71 ? 17.301 -6.137 -42.788 1.00 61.81 71 ILE A N 1
ATOM 562 C CA . ILE A 1 71 ? 16.738 -5.034 -43.570 1.00 61.81 71 ILE A CA 1
ATOM 563 C C . ILE A 1 71 ? 17.905 -4.358 -44.305 1.00 61.81 71 ILE A C 1
ATOM 565 O O . ILE A 1 71 ? 18.795 -3.803 -43.657 1.00 61.81 71 ILE A O 1
ATOM 569 N N . PRO A 1 72 ? 17.948 -4.383 -45.648 1.00 51.72 72 PRO A N 1
ATOM 570 C CA . PRO A 1 72 ? 18.997 -3.692 -46.386 1.00 51.72 72 PRO A CA 1
ATOM 571 C C . PRO A 1 72 ? 18.914 -2.175 -46.128 1.00 51.72 72 PRO A C 1
ATOM 573 O O . PRO A 1 72 ? 17.837 -1.599 -46.238 1.00 51.72 72 PRO A O 1
ATOM 576 N N . HIS A 1 73 ? 20.067 -1.542 -45.855 1.00 57.53 73 HIS A N 1
ATOM 577 C CA . HIS A 1 73 ? 20.293 -0.087 -45.668 1.00 57.53 73 HIS A CA 1
ATOM 578 C C . HIS A 1 73 ? 20.117 0.508 -44.253 1.00 57.53 73 HIS A C 1
ATOM 580 O O . HIS A 1 73 ? 20.224 1.726 -44.110 1.00 57.53 73 HIS A O 1
ATOM 586 N N . ILE A 1 74 ? 19.930 -0.293 -43.199 1.00 60.28 74 ILE A N 1
ATOM 587 C CA . ILE A 1 74 ? 19.949 0.218 -41.815 1.00 60.28 74 ILE A CA 1
ATOM 588 C C . ILE A 1 74 ? 21.301 -0.131 -41.179 1.00 60.28 74 ILE A C 1
ATOM 590 O O . ILE A 1 74 ? 21.602 -1.298 -40.955 1.00 60.28 74 ILE A O 1
ATOM 594 N N . SER A 1 75 ? 22.135 0.885 -40.940 1.00 60.47 75 SER A N 1
ATOM 595 C CA . SER A 1 75 ? 23.350 0.757 -40.121 1.00 60.47 75 SER A CA 1
ATOM 596 C C . SER A 1 75 ? 22.957 0.469 -38.669 1.00 60.47 75 SER A C 1
ATOM 598 O O . SER A 1 75 ? 21.944 1.003 -38.220 1.00 60.47 75 SER A O 1
ATOM 600 N N . GLU A 1 76 ? 23.751 -0.328 -37.944 1.00 64.88 76 GLU A N 1
ATOM 601 C CA . GLU A 1 76 ? 23.581 -0.603 -36.506 1.00 64.88 76 GLU A CA 1
ATOM 602 C C . GLU A 1 76 ? 23.369 0.717 -35.741 1.00 64.88 76 GLU A C 1
ATOM 604 O O . GLU A 1 76 ? 24.298 1.511 -35.588 1.00 64.88 76 GLU A O 1
ATOM 609 N N . PHE A 1 77 ? 22.123 1.002 -35.345 1.00 72.38 77 PHE A N 1
ATOM 610 C CA . PHE A 1 77 ? 21.743 2.290 -34.754 1.00 72.38 77 PHE A CA 1
ATOM 611 C C . PHE A 1 77 ? 22.082 2.348 -33.259 1.00 72.38 77 PHE A C 1
ATOM 613 O O . PHE A 1 77 ? 22.448 3.405 -32.751 1.00 72.38 77 PHE A O 1
ATOM 620 N N . ASP A 1 78 ? 21.996 1.209 -32.570 1.00 79.69 78 ASP A N 1
ATOM 621 C CA . ASP A 1 78 ? 22.315 1.046 -31.152 1.00 79.69 78 ASP A CA 1
ATOM 622 C C . ASP A 1 78 ? 23.176 -0.221 -30.967 1.00 79.69 78 ASP A C 1
ATOM 624 O O . ASP A 1 78 ? 22.648 -1.296 -30.670 1.00 79.69 78 ASP A O 1
ATOM 628 N N . PRO A 1 79 ? 24.501 -0.141 -31.209 1.00 78.12 79 PRO A N 1
ATOM 629 C CA . PRO A 1 79 ? 25.404 -1.278 -31.067 1.00 78.12 79 PRO A CA 1
ATOM 630 C C . PRO A 1 79 ? 25.426 -1.805 -29.631 1.00 78.12 79 PRO A C 1
ATOM 632 O O . PRO A 1 79 ? 25.260 -1.048 -28.671 1.00 78.12 79 PRO A O 1
ATOM 635 N N . PHE A 1 80 ? 25.699 -3.101 -29.467 1.00 76.69 80 PHE A N 1
ATOM 636 C CA . PHE A 1 80 ? 25.921 -3.690 -28.145 1.00 76.69 80 PHE A CA 1
ATOM 637 C C . PHE A 1 80 ? 27.016 -2.889 -27.411 1.00 76.69 80 PHE A C 1
ATOM 639 O O . PHE A 1 80 ? 28.113 -2.750 -27.962 1.00 76.69 80 PHE A O 1
ATOM 646 N N . PRO A 1 81 ? 26.757 -2.327 -26.211 1.00 80.19 81 PRO A N 1
ATOM 647 C CA . PRO A 1 81 ? 25.800 -2.760 -25.178 1.00 80.19 81 PRO A CA 1
ATOM 648 C C . PRO A 1 81 ? 24.417 -2.053 -25.121 1.00 80.19 81 PRO A C 1
ATOM 650 O O . PRO A 1 81 ? 23.818 -2.006 -24.051 1.00 80.19 81 PRO A O 1
ATOM 653 N N . PHE A 1 82 ? 23.879 -1.531 -26.229 1.00 85.19 82 PHE A N 1
ATOM 654 C CA . PHE A 1 82 ? 22.555 -0.874 -26.312 1.00 85.19 82 PHE A CA 1
ATOM 655 C C . PHE A 1 82 ? 22.405 0.364 -25.407 1.00 85.19 82 PHE A C 1
ATOM 657 O O . PHE A 1 82 ? 21.535 0.444 -24.527 1.00 85.19 82 PHE A O 1
ATOM 664 N N . GLY A 1 83 ? 23.296 1.341 -25.583 1.00 86.19 83 GLY A N 1
ATOM 665 C CA . GLY A 1 83 ? 23.324 2.549 -24.757 1.00 86.19 83 GLY A CA 1
ATOM 666 C C . GLY A 1 83 ? 22.062 3.407 -24.891 1.00 86.19 83 GLY A C 1
ATOM 667 O O . GLY A 1 83 ? 21.583 3.947 -23.890 1.00 86.19 83 GLY A O 1
ATOM 668 N N . LEU A 1 84 ? 21.490 3.510 -26.096 1.00 87.19 84 LEU A N 1
ATOM 669 C CA . LEU A 1 84 ? 20.294 4.327 -26.330 1.00 87.19 84 LEU A CA 1
ATOM 670 C C . LEU A 1 84 ? 19.051 3.697 -25.701 1.00 87.19 84 LEU A C 1
ATOM 672 O O . LEU A 1 84 ? 18.307 4.393 -25.007 1.00 87.19 84 LEU A O 1
ATOM 676 N N . LEU A 1 85 ? 18.854 2.386 -25.881 1.00 88.81 85 LEU A N 1
ATOM 677 C CA . LEU A 1 85 ? 17.763 1.660 -25.228 1.00 88.81 85 LEU A CA 1
ATOM 678 C C . LEU A 1 85 ? 17.849 1.805 -23.708 1.00 88.81 85 LEU A C 1
ATOM 680 O O . LEU A 1 85 ? 16.862 2.161 -23.069 1.00 88.81 85 LEU A O 1
ATOM 684 N N . THR A 1 86 ? 19.035 1.599 -23.133 1.00 90.06 86 THR A N 1
ATOM 685 C CA . THR A 1 86 ? 19.238 1.683 -21.679 1.00 90.06 86 THR A CA 1
ATOM 686 C C . THR A 1 86 ? 18.912 3.076 -21.137 1.00 90.06 86 THR A C 1
ATOM 688 O O . THR A 1 86 ? 18.273 3.202 -20.091 1.00 90.06 86 THR A O 1
ATOM 691 N N . MET A 1 87 ? 19.301 4.131 -21.856 1.00 91.12 87 MET A N 1
ATOM 692 C CA . MET A 1 87 ? 19.011 5.514 -21.475 1.00 91.12 87 MET A CA 1
ATOM 693 C C . MET A 1 87 ? 17.505 5.806 -21.480 1.00 91.12 87 MET A C 1
ATOM 695 O O . MET A 1 87 ? 16.982 6.348 -20.505 1.00 91.12 87 MET A O 1
ATOM 699 N N . ILE A 1 88 ? 16.805 5.421 -22.554 1.00 91.06 88 ILE A N 1
ATOM 700 C CA . ILE A 1 88 ? 15.360 5.646 -22.702 1.00 91.06 88 ILE A CA 1
ATOM 701 C C . ILE A 1 88 ? 14.587 4.872 -21.631 1.00 91.06 88 ILE A C 1
ATOM 703 O O . ILE A 1 88 ? 13.750 5.457 -20.948 1.00 91.06 88 ILE A O 1
ATOM 707 N N . VAL A 1 89 ? 14.915 3.592 -21.430 1.00 91.25 89 VAL A N 1
ATOM 708 C CA . VAL A 1 89 ? 14.266 2.737 -20.424 1.00 91.25 89 VAL A CA 1
ATOM 709 C C . VAL A 1 89 ? 14.491 3.268 -19.012 1.00 91.25 89 VAL A C 1
ATOM 711 O O . VAL A 1 89 ? 13.569 3.262 -18.202 1.00 91.25 89 VAL A O 1
ATOM 714 N N . SER A 1 90 ? 15.690 3.772 -18.707 1.00 94.44 90 SER A N 1
ATOM 715 C CA . SER A 1 90 ? 15.976 4.354 -17.390 1.00 94.44 90 SER A CA 1
ATOM 716 C C . SER A 1 90 ? 15.117 5.591 -17.124 1.00 94.44 90 SER A C 1
ATOM 718 O O . SER A 1 90 ? 14.554 5.734 -16.039 1.00 94.44 90 SER A O 1
ATOM 720 N N . LEU A 1 91 ? 14.973 6.471 -18.120 1.00 94.12 91 LEU A N 1
ATOM 721 C CA . LEU A 1 91 ? 14.120 7.651 -18.005 1.00 94.12 91 LEU A CA 1
ATOM 722 C C . LEU A 1 91 ? 12.642 7.262 -17.854 1.00 94.12 91 LEU A C 1
ATOM 724 O O . LEU A 1 91 ? 11.954 7.782 -16.977 1.00 94.12 91 LEU A O 1
ATOM 728 N N . GLU A 1 92 ? 12.165 6.324 -18.672 1.00 91.62 92 GLU A N 1
ATOM 729 C CA . GLU A 1 92 ? 10.801 5.794 -18.603 1.00 91.62 92 GLU A CA 1
ATOM 730 C C . GLU A 1 92 ? 10.497 5.180 -17.228 1.00 91.62 92 GLU A C 1
ATOM 732 O O . GLU A 1 92 ? 9.463 5.481 -16.628 1.00 91.62 92 GLU A O 1
ATOM 737 N N . ALA A 1 93 ? 11.424 4.390 -16.679 1.00 90.81 93 ALA A N 1
ATOM 738 C CA . ALA A 1 93 ? 11.281 3.763 -15.370 1.00 90.81 93 ALA A CA 1
ATOM 739 C C . ALA A 1 93 ? 11.141 4.790 -14.232 1.00 90.81 93 ALA A C 1
ATOM 741 O O . ALA A 1 93 ? 10.333 4.584 -13.325 1.00 90.81 93 ALA A O 1
ATOM 742 N N . ILE A 1 94 ? 11.869 5.914 -14.284 1.00 93.31 94 ILE A N 1
ATOM 743 C CA . ILE A 1 94 ? 11.744 7.003 -13.296 1.00 93.31 94 ILE A CA 1
ATOM 744 C C . ILE A 1 94 ? 10.337 7.616 -13.334 1.00 93.31 94 ILE A C 1
ATOM 746 O O . ILE A 1 94 ? 9.717 7.811 -12.282 1.00 93.31 94 ILE A O 1
ATOM 750 N N . PHE A 1 95 ? 9.809 7.896 -14.530 1.00 88.62 95 PHE A N 1
ATOM 751 C CA . PHE A 1 95 ? 8.449 8.421 -14.682 1.00 88.62 95 PHE A CA 1
ATOM 752 C C . PHE A 1 95 ? 7.400 7.424 -14.184 1.00 88.62 95 PHE A C 1
ATOM 754 O O . PHE A 1 95 ? 6.532 7.798 -13.395 1.00 88.62 95 PHE A O 1
ATOM 761 N N . LEU A 1 96 ? 7.505 6.152 -14.579 1.00 88.88 96 LEU A N 1
ATOM 762 C CA . LEU A 1 96 ? 6.591 5.097 -14.134 1.00 88.88 96 LEU A CA 1
ATOM 763 C C . LEU A 1 96 ? 6.609 4.924 -12.616 1.00 88.88 96 LEU A C 1
ATOM 765 O O . LEU A 1 96 ? 5.547 4.882 -12.002 1.00 88.88 96 LEU A O 1
ATOM 769 N N . SER A 1 97 ? 7.795 4.879 -12.007 1.00 90.25 97 SER A N 1
ATOM 770 C CA . SER A 1 97 ? 7.947 4.773 -10.553 1.00 90.25 97 SER A CA 1
ATOM 771 C C . SER A 1 97 ? 7.288 5.953 -9.834 1.00 90.25 97 SER A C 1
ATOM 773 O O . SER A 1 97 ? 6.562 5.767 -8.860 1.00 90.25 97 SER A O 1
ATOM 775 N N . THR A 1 98 ? 7.446 7.165 -10.371 1.00 88.19 98 THR A N 1
ATOM 776 C CA . THR A 1 98 ? 6.822 8.372 -9.815 1.00 88.19 98 THR A CA 1
ATOM 777 C C . THR A 1 98 ? 5.296 8.320 -9.926 1.00 88.19 98 THR A C 1
ATOM 779 O O . THR A 1 98 ? 4.605 8.617 -8.956 1.00 88.19 98 THR A O 1
ATOM 782 N N . PHE A 1 99 ? 4.745 7.900 -11.069 1.00 85.19 99 PHE A N 1
ATOM 783 C CA . PHE A 1 99 ? 3.293 7.742 -11.228 1.00 85.19 99 PHE A CA 1
ATOM 784 C C . PHE A 1 99 ? 2.718 6.662 -10.308 1.00 85.19 99 PHE A C 1
ATOM 786 O O . PHE A 1 99 ? 1.668 6.874 -9.697 1.00 85.19 99 PHE A O 1
ATOM 793 N N . ILE A 1 100 ? 3.432 5.544 -10.151 1.00 86.19 100 ILE A N 1
ATOM 794 C CA . ILE A 1 100 ? 3.075 4.491 -9.199 1.00 86.19 100 ILE A CA 1
ATOM 795 C C . ILE A 1 100 ? 3.067 5.054 -7.776 1.00 86.19 100 ILE A C 1
ATOM 797 O O . ILE A 1 100 ? 2.090 4.850 -7.062 1.00 86.19 100 ILE A O 1
ATOM 801 N N . LEU A 1 101 ? 4.095 5.805 -7.375 1.00 87.12 101 LEU A N 1
ATOM 802 C CA . LEU A 1 101 ? 4.200 6.373 -6.029 1.00 87.12 101 LEU A CA 1
ATOM 803 C C . LEU A 1 101 ? 3.094 7.397 -5.746 1.00 87.12 101 LEU A C 1
ATOM 805 O O . LEU A 1 101 ? 2.509 7.386 -4.666 1.00 87.12 101 LEU A O 1
ATOM 809 N N . VAL A 1 102 ? 2.750 8.240 -6.723 1.00 83.50 102 VAL A N 1
ATOM 810 C CA . VAL A 1 102 ? 1.619 9.174 -6.609 1.00 83.50 102 VAL A CA 1
ATOM 811 C C . VAL A 1 102 ? 0.302 8.416 -6.421 1.00 83.50 102 VAL A C 1
ATOM 813 O O . VAL A 1 102 ? -0.469 8.749 -5.520 1.00 83.50 102 VAL A O 1
ATOM 816 N N . SER A 1 103 ? 0.061 7.365 -7.213 1.00 81.44 103 SER A N 1
ATOM 817 C CA . SER A 1 103 ? -1.136 6.524 -7.070 1.00 81.44 103 SER A CA 1
ATOM 818 C C . SER A 1 103 ? -1.176 5.821 -5.713 1.00 81.44 103 SER A C 1
ATOM 820 O O . SER A 1 103 ? -2.208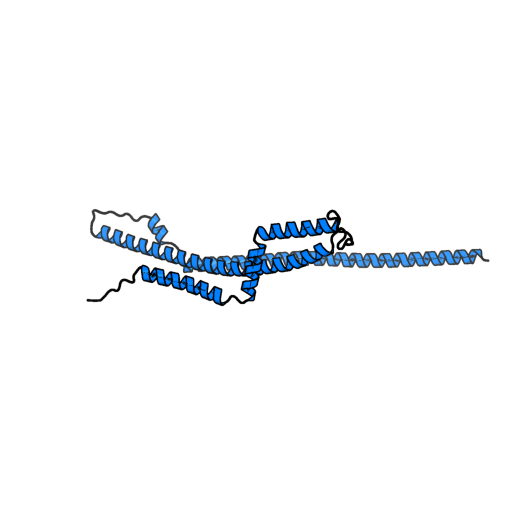 5.829 -5.050 1.00 81.44 103 SER A O 1
ATOM 822 N N . GLN A 1 104 ? -0.047 5.262 -5.270 1.00 85.88 104 GLN A N 1
ATOM 823 C CA . GLN A 1 104 ? 0.075 4.589 -3.977 1.00 85.88 104 GLN A CA 1
ATOM 824 C C . GLN A 1 104 ? -0.171 5.544 -2.810 1.00 85.88 104 GLN A C 1
ATOM 826 O O . GLN A 1 104 ? -0.891 5.189 -1.882 1.00 85.88 104 GLN A O 1
ATOM 831 N N . ASN A 1 105 ? 0.380 6.760 -2.853 1.00 84.69 105 ASN A N 1
ATOM 832 C CA . ASN A 1 105 ? 0.171 7.760 -1.808 1.00 84.69 105 ASN A CA 1
ATOM 833 C C . ASN A 1 105 ? -1.310 8.150 -1.698 1.00 84.69 105 ASN A C 1
ATOM 835 O O . ASN A 1 105 ? -1.851 8.292 -0.601 1.00 84.69 105 ASN A O 1
ATOM 839 N N . ARG A 1 106 ? -1.992 8.270 -2.842 1.00 82.56 106 ARG A N 1
ATOM 840 C CA . ARG A 1 106 ? -3.429 8.536 -2.871 1.00 82.56 106 ARG A CA 1
ATOM 841 C C . ARG A 1 106 ? -4.235 7.365 -2.307 1.00 82.56 106 ARG A C 1
ATOM 843 O O . ARG A 1 106 ? -5.069 7.581 -1.433 1.00 82.56 106 ARG A O 1
ATOM 850 N N . ASP A 1 107 ? -3.963 6.139 -2.747 1.00 83.94 107 ASP A N 1
ATOM 851 C CA . ASP A 1 107 ? -4.657 4.945 -2.250 1.00 83.94 107 ASP A CA 1
ATOM 852 C C . ASP A 1 107 ? -4.417 4.738 -0.744 1.00 83.94 107 ASP A C 1
ATOM 854 O O . ASP A 1 107 ? -5.328 4.344 -0.015 1.00 83.94 107 ASP A O 1
ATOM 858 N N . ALA A 1 108 ? -3.220 5.065 -0.249 1.00 84.44 108 ALA A N 1
ATOM 859 C CA . ALA A 1 108 ? -2.896 5.045 1.174 1.00 84.44 108 ALA A CA 1
ATOM 860 C C . ALA A 1 108 ? -3.745 6.046 1.972 1.00 84.44 108 ALA A C 1
ATOM 862 O O . ALA A 1 108 ? -4.290 5.679 3.013 1.00 84.44 108 ALA A O 1
ATOM 863 N N . ALA A 1 109 ? -3.925 7.274 1.471 1.00 79.31 109 ALA A N 1
ATOM 864 C CA . ALA A 1 109 ? -4.773 8.277 2.117 1.00 79.31 109 ALA A CA 1
ATOM 865 C C . ALA A 1 109 ? -6.243 7.827 2.202 1.00 79.31 109 ALA A C 1
ATOM 867 O O . ALA A 1 109 ? -6.885 7.956 3.246 1.00 79.31 109 ALA A O 1
ATOM 868 N N . VAL A 1 110 ? -6.766 7.233 1.126 1.00 80.00 110 VAL A N 1
ATOM 869 C CA . VAL A 1 110 ? -8.138 6.701 1.077 1.00 80.00 110 VAL A CA 1
ATOM 870 C C . VAL A 1 110 ? -8.305 5.517 2.026 1.00 80.00 110 VAL A C 1
ATOM 872 O O . VAL A 1 110 ? -9.287 5.439 2.766 1.00 80.00 110 VAL A O 1
ATOM 875 N N . ASN A 1 111 ? -7.341 4.595 2.039 1.00 83.12 111 ASN A N 1
ATOM 876 C CA . ASN A 1 111 ? -7.359 3.445 2.938 1.00 83.12 111 ASN A CA 1
ATOM 877 C C . ASN A 1 111 ? -7.269 3.867 4.409 1.00 83.12 111 ASN A C 1
ATOM 879 O O . ASN A 1 111 ? -7.975 3.292 5.235 1.00 83.12 111 ASN A O 1
ATOM 883 N N . ALA A 1 112 ? -6.476 4.892 4.734 1.00 82.69 112 ALA A N 1
ATOM 884 C CA . ALA A 1 112 ? -6.407 5.447 6.083 1.00 82.69 112 ALA A CA 1
ATOM 885 C C . ALA A 1 112 ? -7.774 5.986 6.540 1.00 82.69 112 ALA A C 1
ATOM 887 O O . ALA A 1 112 ? -8.249 5.617 7.612 1.00 82.69 112 ALA A O 1
ATOM 888 N N . GLN A 1 113 ? -8.458 6.763 5.692 1.00 76.50 113 GLN A N 1
ATOM 889 C CA . GLN A 1 113 ? -9.799 7.273 6.001 1.00 76.50 113 GLN A CA 1
ATOM 890 C C . GLN A 1 113 ? -10.832 6.147 6.168 1.00 76.50 113 GLN A C 1
ATOM 892 O O . GLN A 1 113 ? -11.670 6.192 7.069 1.00 76.50 113 GLN A O 1
ATOM 897 N N . ARG A 1 114 ? -10.785 5.117 5.311 1.00 77.25 114 ARG A N 1
ATOM 898 C CA . ARG A 1 114 ? -11.671 3.947 5.434 1.00 77.25 114 ARG A CA 1
ATOM 899 C C . ARG A 1 114 ? -11.419 3.171 6.723 1.00 77.25 114 ARG A C 1
ATOM 901 O O . ARG A 1 114 ? -12.384 2.758 7.355 1.00 77.25 114 ARG A O 1
ATOM 908 N N . SER A 1 115 ? -10.156 3.002 7.108 1.00 79.31 115 SER A N 1
ATOM 909 C CA . SER A 1 115 ? -9.763 2.343 8.358 1.00 79.31 115 SER A CA 1
ATOM 910 C C . SER A 1 115 ? -10.299 3.091 9.581 1.00 79.31 115 SER A C 1
ATOM 912 O O . SER A 1 115 ? -10.879 2.484 10.478 1.00 79.31 115 SER A O 1
ATOM 914 N N . GLU A 1 116 ? -10.195 4.425 9.587 1.00 79.88 116 GLU A N 1
ATOM 915 C CA . GLU A 1 116 ? -10.746 5.256 10.662 1.00 79.88 116 GLU A CA 1
ATOM 916 C C . GLU A 1 116 ? -12.271 5.103 10.778 1.00 79.88 116 GLU A C 1
ATOM 918 O O . GLU A 1 116 ? -12.805 4.927 11.874 1.00 79.88 116 GLU A O 1
ATOM 923 N N . LEU A 1 117 ? -12.983 5.124 9.646 1.00 77.06 117 LEU A N 1
ATOM 924 C CA . LEU A 1 117 ? -14.431 4.926 9.632 1.00 77.06 117 LEU A CA 1
ATOM 925 C C . LEU A 1 117 ? -14.823 3.527 10.127 1.00 77.06 117 LEU A C 1
ATOM 927 O O . LEU A 1 117 ? -15.783 3.401 10.888 1.00 77.06 117 LEU A O 1
ATOM 931 N N . ASP A 1 118 ? -14.097 2.488 9.712 1.00 81.62 118 ASP A N 1
ATOM 932 C CA . ASP A 1 118 ? -14.345 1.111 10.149 1.00 81.62 118 ASP A CA 1
ATOM 933 C C . ASP A 1 118 ? -14.153 0.961 11.663 1.00 81.62 118 ASP A C 1
ATOM 935 O O . ASP A 1 118 ? -15.016 0.409 12.348 1.00 81.62 118 ASP A O 1
ATOM 939 N N . LEU A 1 119 ? -13.094 1.565 12.213 1.00 83.00 119 LEU A N 1
ATOM 940 C CA . LEU A 1 119 ? -12.875 1.633 13.656 1.00 83.00 119 LEU A CA 1
ATOM 941 C C . LEU A 1 119 ? -14.057 2.307 14.366 1.00 83.00 119 LEU A C 1
ATOM 943 O O . LEU A 1 119 ? -14.603 1.746 15.313 1.00 83.00 119 LEU A O 1
ATOM 947 N N . GLN A 1 120 ? -14.512 3.470 13.890 1.00 79.38 120 GLN A N 1
ATOM 948 C CA . GLN A 1 120 ? -15.658 4.169 14.488 1.00 79.38 120 GLN A CA 1
ATOM 949 C C . GLN A 1 120 ? -16.947 3.333 14.447 1.00 79.38 120 GLN A C 1
ATOM 951 O O . GLN A 1 120 ? -17.718 3.327 15.411 1.00 79.38 120 GLN A O 1
ATOM 956 N N . VAL A 1 121 ? -17.197 2.617 13.347 1.00 81.12 121 VAL A N 1
ATOM 957 C CA . VAL A 1 121 ? -18.362 1.731 13.214 1.00 81.12 121 VAL A CA 1
ATOM 958 C C . VAL A 1 121 ? -18.267 0.551 14.180 1.00 81.12 121 VAL A C 1
ATOM 960 O O . VAL A 1 121 ? -19.263 0.255 14.845 1.00 81.12 121 VAL A O 1
ATOM 963 N N . ASN A 1 122 ? -17.098 -0.081 14.296 1.00 83.19 122 ASN A N 1
ATOM 964 C CA . ASN A 1 122 ? -16.866 -1.192 15.221 1.00 83.19 122 ASN A CA 1
ATOM 965 C C . ASN A 1 122 ? -17.065 -0.759 16.675 1.00 83.19 122 ASN A C 1
ATOM 967 O O . ASN A 1 122 ? -17.824 -1.389 17.407 1.00 83.19 122 ASN A O 1
ATOM 971 N N . LEU A 1 123 ? -16.496 0.381 17.057 1.00 81.88 123 LEU A N 1
ATOM 972 C CA . LEU A 1 123 ? -16.658 0.956 18.388 1.00 81.88 123 LEU A CA 1
ATOM 973 C C . LEU A 1 123 ? -18.120 1.298 18.715 1.00 81.88 123 LEU A C 1
ATOM 975 O O . LEU A 1 123 ? -18.605 1.059 19.822 1.00 81.88 123 LEU A O 1
ATOM 979 N N . LEU A 1 124 ? -18.867 1.829 17.743 1.00 83.06 124 LEU A N 1
ATOM 980 C CA . LEU A 1 124 ? -20.298 2.081 17.907 1.00 83.06 124 LEU A CA 1
ATOM 981 C C . LEU A 1 124 ? -21.105 0.776 18.011 1.00 83.06 124 LEU A C 1
ATOM 983 O O . LEU A 1 124 ? -22.103 0.721 18.736 1.00 83.06 124 LEU A O 1
ATOM 987 N N . ALA A 1 125 ? -20.731 -0.257 17.255 1.00 83.81 125 ALA A N 1
ATOM 988 C CA . ALA A 1 125 ? -21.364 -1.570 17.322 1.00 83.81 125 ALA A CA 1
ATOM 989 C C . ALA A 1 125 ? -21.138 -2.216 18.694 1.00 83.81 125 ALA A C 1
ATOM 991 O O . ALA A 1 125 ? -22.089 -2.725 19.286 1.00 83.81 125 ALA A O 1
ATOM 992 N N . GLU A 1 126 ? -19.925 -2.103 19.226 1.00 84.44 126 GLU A N 1
ATOM 993 C CA . GLU A 1 126 ? -19.557 -2.553 20.563 1.00 84.44 126 GLU A CA 1
ATOM 994 C C . GLU A 1 126 ? -20.357 -1.826 21.650 1.00 84.44 126 GLU A C 1
ATOM 996 O O . GLU A 1 126 ? -21.034 -2.475 22.443 1.00 84.44 126 GLU A O 1
ATOM 1001 N N . GLN A 1 127 ? -20.432 -0.490 21.615 1.00 83.50 127 GLN A N 1
ATOM 1002 C CA . GLN A 1 127 ? -21.283 0.277 22.540 1.00 83.50 127 GLN A CA 1
ATOM 1003 C C . GLN A 1 127 ? -22.748 -0.167 22.508 1.00 83.50 127 GLN A C 1
ATOM 1005 O O . GLN A 1 127 ? -23.403 -0.274 23.548 1.00 83.50 127 GLN A O 1
ATOM 1010 N N . LYS A 1 128 ? -23.295 -0.409 21.310 1.00 84.88 128 LYS A N 1
ATOM 1011 C CA . LYS A 1 128 ? -24.672 -0.895 21.160 1.00 84.88 128 LYS A CA 1
ATOM 1012 C C . LYS A 1 128 ? -24.827 -2.301 21.729 1.00 84.88 128 LYS A C 1
ATOM 1014 O O . LYS A 1 128 ? -25.840 -2.556 22.376 1.00 84.88 128 LYS A O 1
ATOM 1019 N N . ALA A 1 129 ? -23.856 -3.187 21.510 1.00 88.00 129 ALA A N 1
ATOM 1020 C CA . ALA A 1 129 ? -23.854 -4.532 22.071 1.00 88.00 129 ALA A CA 1
ATOM 1021 C C . ALA A 1 129 ? -23.840 -4.481 23.605 1.00 88.00 129 ALA A C 1
ATOM 1023 O O . ALA A 1 129 ? -24.737 -5.048 24.228 1.00 88.00 129 ALA A O 1
ATOM 1024 N N . THR A 1 130 ? -22.935 -3.703 24.206 1.00 85.81 130 THR A N 1
ATOM 1025 C CA . THR A 1 130 ? -22.898 -3.469 25.657 1.00 85.81 130 THR A CA 1
ATOM 1026 C C . THR A 1 130 ? -24.230 -2.931 26.163 1.00 85.81 130 THR A C 1
ATOM 1028 O O . THR A 1 130 ? -24.778 -3.442 27.139 1.00 85.81 130 THR A O 1
ATOM 1031 N N . LYS A 1 131 ? -24.837 -1.968 25.454 1.00 84.44 131 LYS A N 1
ATOM 1032 C CA . LYS A 1 131 ? -26.128 -1.415 25.871 1.00 84.44 131 LYS A CA 1
ATOM 1033 C C . LYS A 1 131 ? -27.264 -2.437 25.828 1.00 84.44 131 LYS A C 1
ATOM 1035 O O . LYS A 1 131 ? -28.165 -2.407 26.672 1.00 84.44 131 LYS A O 1
ATOM 1040 N N . VAL A 1 132 ? -27.240 -3.341 24.851 1.00 90.12 132 VAL A N 1
ATOM 1041 C CA . VAL A 1 132 ? -28.179 -4.464 24.779 1.00 90.12 132 VAL A CA 1
ATOM 1042 C C . VAL A 1 132 ? -27.949 -5.423 25.947 1.00 90.12 132 VAL A C 1
ATOM 1044 O O . VAL A 1 132 ? -28.926 -5.788 26.597 1.00 90.12 132 VAL A O 1
ATOM 1047 N N . LEU A 1 133 ? -26.696 -5.767 26.268 1.00 88.50 133 LEU A N 1
ATOM 1048 C CA . LEU A 1 133 ? -26.359 -6.623 27.413 1.00 88.50 133 LEU A CA 1
ATOM 1049 C C . LEU A 1 133 ? -26.826 -6.014 28.744 1.00 88.50 133 LEU A C 1
ATOM 1051 O O . LEU A 1 133 ? -27.471 -6.705 29.527 1.00 88.50 133 LEU A O 1
ATOM 1055 N N . GLU A 1 134 ? -26.596 -4.717 28.976 1.00 86.00 134 GLU A N 1
ATOM 1056 C CA . GLU A 1 134 ? -27.119 -3.993 30.148 1.00 86.00 134 GLU A CA 1
ATOM 1057 C C . GLU A 1 134 ? -28.648 -4.056 30.229 1.00 86.00 134 GLU A C 1
ATOM 1059 O O . GLU A 1 134 ? -29.225 -4.288 31.290 1.00 86.00 134 GLU A O 1
ATOM 1064 N N . THR A 1 135 ? -29.327 -3.852 29.098 1.00 87.94 135 THR A N 1
ATOM 1065 C CA . THR A 1 135 ? -30.794 -3.853 29.059 1.00 87.94 135 THR A CA 1
ATOM 1066 C C . THR A 1 135 ? -31.350 -5.249 29.343 1.00 87.94 135 THR A C 1
ATOM 1068 O O . THR A 1 135 ? -32.327 -5.383 30.079 1.00 87.94 135 THR A O 1
ATOM 1071 N N . LEU A 1 136 ? -30.727 -6.293 28.786 1.00 89.00 136 LEU A N 1
ATOM 1072 C CA . LEU A 1 136 ? -31.097 -7.684 29.046 1.00 89.00 136 LEU A CA 1
ATOM 1073 C C . LEU A 1 136 ? -30.865 -8.065 30.509 1.00 89.00 136 LEU A C 1
ATOM 1075 O O . LEU A 1 136 ? -31.730 -8.701 31.108 1.00 89.00 136 LEU A O 1
ATOM 1079 N N . ASP A 1 137 ? -29.754 -7.629 31.096 1.00 86.75 137 ASP A N 1
ATOM 1080 C CA . ASP A 1 137 ? -29.459 -7.835 32.511 1.00 86.75 137 ASP A CA 1
ATOM 1081 C C . ASP A 1 137 ? -30.480 -7.136 33.422 1.00 86.75 137 ASP A C 1
ATOM 1083 O O . ASP A 1 137 ? -31.040 -7.757 34.324 1.00 86.75 137 ASP A O 1
ATOM 1087 N N . HIS A 1 138 ? -30.834 -5.881 33.127 1.00 86.88 138 HIS A N 1
ATOM 1088 C CA . HIS A 1 138 ? -31.891 -5.171 33.853 1.00 86.88 138 HIS A CA 1
ATOM 1089 C C . HIS A 1 138 ? -33.235 -5.920 33.793 1.00 86.88 138 HIS A C 1
ATOM 1091 O O . HIS A 1 138 ? -33.943 -6.003 34.799 1.00 86.88 138 HIS A O 1
ATOM 1097 N N . ILE A 1 139 ? -33.592 -6.489 32.635 1.00 89.00 139 ILE A N 1
ATOM 1098 C CA . ILE A 1 139 ? -34.808 -7.304 32.481 1.00 89.00 139 ILE A CA 1
ATOM 1099 C C . ILE A 1 139 ? -34.701 -8.599 33.299 1.00 89.00 139 ILE A C 1
ATOM 1101 O O . ILE A 1 139 ? -35.652 -8.953 33.998 1.00 89.00 139 ILE A O 1
ATOM 1105 N N . ALA A 1 140 ? -33.560 -9.293 33.249 1.00 86.12 140 ALA A N 1
ATOM 1106 C CA . ALA A 1 140 ? -33.331 -10.521 34.008 1.00 86.12 140 ALA A CA 1
ATOM 1107 C C . ALA A 1 140 ? -33.473 -10.280 35.520 1.00 86.12 140 ALA A C 1
ATOM 1109 O O . ALA A 1 140 ? -34.187 -11.022 36.198 1.00 86.12 140 ALA A O 1
ATOM 1110 N N . GLN A 1 141 ? -32.892 -9.192 36.033 1.00 84.31 141 GLN A N 1
ATOM 1111 C CA . GLN A 1 141 ? -33.019 -8.787 37.434 1.00 84.31 141 GLN A CA 1
ATOM 1112 C C . GLN A 1 141 ? -34.468 -8.440 37.810 1.00 84.31 141 GLN A C 1
ATOM 1114 O O . GLN A 1 141 ? -34.955 -8.867 38.858 1.00 84.31 141 GLN A O 1
ATOM 1119 N N . GLN A 1 142 ? -35.200 -7.718 36.951 1.00 86.44 142 GLN A N 1
ATOM 1120 C CA . GLN A 1 142 ? -36.620 -7.426 37.186 1.00 86.44 142 GLN A CA 1
ATOM 1121 C C . GLN A 1 142 ? -37.478 -8.697 37.251 1.00 86.44 142 GLN A C 1
ATOM 1123 O O . GLN A 1 142 ? -38.348 -8.801 38.119 1.00 86.44 142 GLN A O 1
ATOM 1128 N N . LEU A 1 143 ? -37.227 -9.677 36.377 1.00 86.56 143 LEU A N 1
ATOM 1129 C CA . LEU A 1 143 ? -37.929 -10.964 36.391 1.00 86.56 143 LEU A CA 1
ATOM 1130 C C . LEU A 1 143 ? -37.612 -11.777 37.654 1.00 86.56 143 LEU A C 1
ATOM 1132 O O . LEU A 1 143 ? -38.532 -12.334 38.255 1.00 86.56 143 LEU A O 1
ATOM 1136 N N . ASN A 1 144 ? -36.346 -11.786 38.085 1.00 85.44 144 ASN A N 1
ATOM 1137 C CA . ASN A 1 144 ? -35.892 -12.430 39.322 1.00 85.44 144 ASN A CA 1
ATOM 1138 C C . ASN A 1 144 ? -36.602 -11.843 40.557 1.00 85.44 144 ASN A C 1
ATOM 1140 O O . ASN A 1 144 ? -37.042 -12.571 41.446 1.00 85.44 144 ASN A O 1
ATOM 1144 N N . ASN A 1 145 ? -36.785 -10.519 40.573 1.00 83.00 145 ASN A N 1
ATOM 1145 C CA . ASN A 1 145 ? -37.472 -9.809 41.654 1.00 83.00 145 ASN A CA 1
ATOM 1146 C C . ASN A 1 145 ? -38.992 -10.047 41.658 1.00 83.00 145 ASN A C 1
ATOM 1148 O O . ASN A 1 145 ? -39.612 -10.036 42.719 1.00 83.00 145 ASN A O 1
ATOM 1152 N N . MET A 1 146 ? -39.609 -10.241 40.487 1.00 82.94 146 MET A N 1
ATOM 1153 C CA . MET A 1 146 ? -41.062 -10.414 40.359 1.00 82.94 146 MET A CA 1
ATOM 1154 C C . MET A 1 146 ? -41.520 -11.858 40.594 1.00 82.94 146 MET A C 1
ATOM 1156 O O . MET A 1 146 ? -42.652 -12.088 41.022 1.00 82.94 146 MET A O 1
ATOM 1160 N N . SER A 1 147 ? -40.671 -12.846 40.309 1.00 76.56 147 SER A N 1
ATOM 1161 C CA . SER A 1 147 ? -41.015 -14.256 40.452 1.00 76.56 147 SER A CA 1
ATOM 1162 C C . SER A 1 147 ? -39.845 -15.044 41.023 1.00 76.56 147 SER A C 1
ATOM 1164 O O . SER A 1 147 ? -38.882 -15.328 40.320 1.00 76.56 147 SER A O 1
ATOM 1166 N N . SER A 1 148 ? -39.998 -15.530 42.260 1.00 71.75 148 SER A N 1
ATOM 1167 C CA . SER A 1 148 ? -39.028 -16.407 42.944 1.00 71.75 148 SER A CA 1
ATOM 1168 C C . SER A 1 148 ? -38.791 -17.756 42.245 1.00 71.75 148 SER A C 1
ATOM 1170 O O . SER A 1 148 ? -38.069 -18.607 42.755 1.00 71.75 148 SER A O 1
ATOM 1172 N N . ARG A 1 149 ? -39.462 -17.993 41.112 1.00 75.62 149 ARG A N 1
ATOM 1173 C CA . ARG A 1 149 ? -39.361 -19.208 40.307 1.00 75.62 149 ARG A CA 1
ATOM 1174 C C . ARG A 1 149 ? -38.219 -19.140 39.290 1.00 75.62 149 ARG A C 1
ATOM 1176 O O . ARG A 1 149 ? -37.739 -20.188 38.866 1.00 75.62 149 ARG A O 1
ATOM 1183 N N . PHE A 1 150 ? -37.800 -17.938 38.902 1.00 71.25 150 PHE A N 1
ATOM 1184 C CA . PHE A 1 150 ? -36.596 -17.720 38.109 1.00 71.25 150 PHE A CA 1
ATOM 1185 C C . PHE A 1 150 ? -35.472 -17.348 39.080 1.00 71.25 150 PHE A C 1
ATOM 1187 O O . PHE A 1 150 ? -35.697 -16.535 39.966 1.00 71.25 150 PHE A O 1
ATOM 1194 N N . ASN A 1 151 ? -34.308 -17.990 38.955 1.00 69.75 151 ASN A N 1
ATOM 1195 C CA . ASN A 1 151 ? -33.110 -17.673 39.735 1.00 69.75 151 ASN A CA 1
ATOM 1196 C C . ASN A 1 151 ? -31.948 -17.452 38.764 1.00 69.75 151 ASN A C 1
ATOM 1198 O O . ASN A 1 151 ? -31.137 -18.353 38.541 1.00 69.75 151 ASN A O 1
ATOM 1202 N N . PHE A 1 152 ? -31.926 -16.286 38.117 1.00 74.88 152 PHE A N 1
ATOM 1203 C CA . PHE A 1 152 ? -30.809 -15.898 37.256 1.00 74.88 152 PHE A CA 1
ATOM 1204 C C . PHE A 1 152 ? -29.631 -15.504 38.152 1.00 74.88 152 PHE A C 1
ATOM 1206 O O . PHE A 1 152 ? -29.663 -14.462 38.805 1.00 74.88 152 PHE A O 1
ATOM 1213 N N . ALA A 1 153 ? -28.619 -16.368 38.235 1.00 71.62 153 ALA A N 1
ATOM 1214 C CA . ALA A 1 153 ? -27.383 -16.053 38.941 1.00 71.62 153 ALA A CA 1
ATOM 1215 C C . ALA A 1 153 ? -26.571 -15.014 38.142 1.00 71.62 153 ALA A C 1
ATOM 1217 O O . ALA A 1 153 ? -26.593 -15.076 36.910 1.00 71.62 153 ALA A O 1
ATOM 1218 N N . PRO A 1 154 ? -25.849 -14.090 38.805 1.00 69.00 154 PRO A N 1
ATOM 1219 C CA . PRO A 1 154 ? -24.926 -13.185 38.128 1.00 69.00 154 PRO A CA 1
ATOM 1220 C C . PRO A 1 154 ? -23.879 -13.994 37.360 1.00 69.00 154 PRO A C 1
ATOM 1222 O O . PRO A 1 154 ? -23.150 -14.787 37.959 1.00 69.00 154 PRO A O 1
ATOM 1225 N N . ASP A 1 155 ? -23.838 -13.817 36.042 1.00 78.19 155 ASP A N 1
ATOM 1226 C CA . ASP A 1 155 ? -22.853 -14.459 35.180 1.00 78.19 155 ASP A CA 1
ATOM 1227 C C . ASP A 1 155 ? -21.573 -13.601 35.148 1.00 78.19 155 ASP A C 1
ATOM 1229 O O . ASP A 1 155 ? -21.613 -12.470 34.651 1.00 78.19 155 ASP A O 1
ATOM 1233 N N . PRO A 1 156 ? -20.440 -14.092 35.684 1.00 75.31 156 PRO A N 1
ATOM 1234 C CA . PRO A 1 156 ? -19.185 -13.347 35.672 1.00 75.31 156 PRO A CA 1
ATOM 1235 C C . PRO A 1 156 ? -18.665 -13.068 34.252 1.00 75.31 156 PRO A C 1
ATOM 1237 O O . PRO A 1 156 ? -17.964 -12.077 34.060 1.00 75.31 156 PRO A O 1
ATOM 1240 N N . GLU A 1 157 ? -19.019 -13.889 33.258 1.00 74.44 157 GLU A N 1
ATOM 1241 C CA . GLU A 1 157 ? -18.640 -13.666 31.857 1.00 74.44 157 GLU A CA 1
ATOM 1242 C C . GLU A 1 157 ? -19.405 -12.472 31.262 1.00 74.44 157 GLU A C 1
ATOM 1244 O O . GLU A 1 157 ? -18.820 -11.616 30.599 1.00 74.44 157 GLU A O 1
ATOM 1249 N N . LEU A 1 158 ? -20.695 -12.335 31.586 1.00 78.00 158 LEU A N 1
ATOM 1250 C CA . LEU A 1 158 ? -21.520 -11.196 31.175 1.00 78.00 158 LEU A CA 1
ATOM 1251 C C . LEU A 1 158 ? -21.034 -9.871 31.785 1.00 78.00 158 LEU A C 1
ATOM 1253 O O . LEU A 1 158 ? -21.019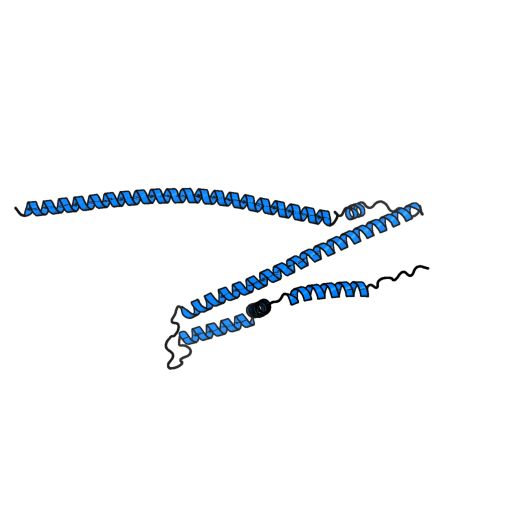 -8.848 31.102 1.00 78.00 158 LEU A O 1
ATOM 1257 N N . GLU A 1 159 ? -20.632 -9.879 33.058 1.00 76.12 159 GLU A N 1
ATOM 1258 C CA . GLU A 1 159 ? -20.061 -8.702 33.727 1.00 76.12 159 GLU A CA 1
ATOM 1259 C C . GLU A 1 159 ? -18.729 -8.276 33.098 1.00 76.12 159 GLU A C 1
ATOM 1261 O O . GLU A 1 159 ? -18.502 -7.083 32.892 1.00 76.12 159 GLU A O 1
ATOM 1266 N N . ALA A 1 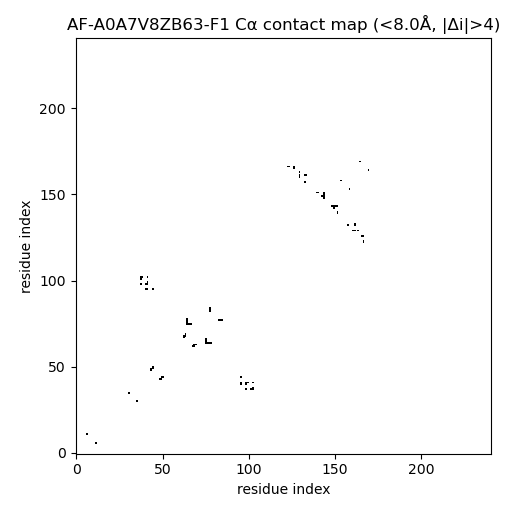160 ? -17.885 -9.236 32.713 1.00 74.19 160 ALA A N 1
ATOM 1267 C CA . ALA A 1 160 ? -16.652 -8.951 31.984 1.00 74.19 160 ALA A CA 1
ATOM 1268 C C . ALA A 1 160 ? -16.929 -8.328 30.603 1.00 74.19 160 ALA A C 1
ATOM 1270 O O . ALA A 1 160 ? -16.252 -7.381 30.211 1.00 74.19 160 ALA A O 1
ATOM 1271 N N . LEU A 1 161 ? -17.964 -8.790 29.890 1.00 75.00 161 LEU A N 1
ATOM 1272 C CA . LEU A 1 161 ? -18.362 -8.227 28.591 1.00 75.00 161 LEU A CA 1
ATOM 1273 C C . LEU A 1 161 ? -18.964 -6.815 28.698 1.00 75.00 161 LEU A C 1
ATOM 1275 O O . LEU A 1 161 ? -18.819 -6.014 27.775 1.00 75.00 161 LEU A O 1
ATOM 1279 N N . LYS A 1 162 ? -19.620 -6.475 29.817 1.00 72.50 162 LYS A N 1
ATOM 1280 C CA . LYS A 1 162 ? -20.109 -5.106 30.076 1.00 72.50 162 LYS A CA 1
ATOM 1281 C C . LYS A 1 162 ? -18.978 -4.115 30.348 1.00 72.50 162 LYS A C 1
ATOM 1283 O O . LYS A 1 162 ? -19.146 -2.928 30.088 1.00 72.50 162 LYS A O 1
ATOM 1288 N N . GLN A 1 163 ? -17.845 -4.594 30.857 1.00 68.62 163 GLN A N 1
ATOM 1289 C CA . GLN A 1 163 ? -16.666 -3.783 31.169 1.00 68.62 163 GLN A CA 1
ATOM 1290 C C . GLN A 1 163 ? -15.817 -3.435 29.939 1.00 68.62 163 GLN A C 1
ATOM 1292 O O . GLN A 1 163 ? -14.689 -2.973 30.111 1.00 68.62 163 GLN A O 1
ATOM 1297 N N . SER A 1 164 ? -16.327 -3.625 28.713 1.00 64.50 164 SER A N 1
ATOM 1298 C CA . SER A 1 164 ? -15.557 -3.225 27.536 1.00 64.50 164 SER A CA 1
ATOM 1299 C C . SER A 1 164 ? -15.238 -1.723 27.600 1.00 64.50 164 SER A C 1
ATOM 1301 O O . SER A 1 164 ? -16.163 -0.921 27.793 1.00 64.50 164 SER A O 1
ATOM 1303 N N . PRO A 1 165 ? -13.952 -1.328 27.512 1.00 61.66 165 PRO A N 1
ATOM 1304 C CA . PRO A 1 165 ? -13.542 0.059 27.679 1.00 61.66 165 PRO A CA 1
ATOM 1305 C C . PRO A 1 165 ? -14.255 0.946 26.662 1.00 61.66 165 PRO A C 1
ATOM 1307 O O . PRO A 1 165 ? -14.489 0.557 25.516 1.00 61.66 165 PRO A O 1
ATOM 1310 N N . ALA A 1 166 ? -14.636 2.152 27.084 1.00 63.72 166 ALA A N 1
ATOM 1311 C CA . ALA A 1 166 ? -15.359 3.058 26.205 1.00 63.72 166 ALA A CA 1
ATOM 1312 C C . ALA A 1 166 ? -14.525 3.326 24.935 1.00 63.72 166 ALA A C 1
ATOM 1314 O O . ALA A 1 166 ? -13.317 3.540 25.031 1.00 63.72 166 ALA A O 1
ATOM 1315 N N . PRO A 1 167 ? -15.138 3.403 23.743 1.00 60.69 167 PRO A N 1
ATOM 1316 C CA . PRO A 1 167 ? -14.457 3.740 22.496 1.00 60.69 167 PRO A CA 1
ATOM 1317 C C . PRO A 1 167 ? -13.458 4.889 22.543 1.00 60.69 167 PRO A C 1
ATOM 1319 O O . PRO A 1 167 ? -12.412 4.826 21.905 1.00 60.69 167 PRO A O 1
ATOM 1322 N N . GLN A 1 168 ? -13.777 5.946 23.293 1.00 58.62 168 GLN A N 1
ATOM 1323 C CA . GLN A 1 168 ? -12.895 7.101 23.436 1.00 58.62 168 GLN A CA 1
ATOM 1324 C C . GLN A 1 168 ? -11.644 6.781 24.263 1.00 58.62 168 GLN A C 1
ATOM 1326 O O . GLN A 1 168 ? -10.600 7.385 24.047 1.00 58.62 168 GLN A O 1
ATOM 1331 N N . GLU A 1 169 ? -11.745 5.839 25.196 1.00 66.50 169 GLU A N 1
ATOM 1332 C CA . GLU A 1 169 ? -10.639 5.373 26.027 1.00 66.50 169 GLU A CA 1
ATOM 1333 C C . GLU A 1 169 ? -9.688 4.495 25.213 1.00 66.50 169 GLU A C 1
ATOM 1335 O O . GLU A 1 169 ? -8.484 4.723 25.243 1.00 66.50 169 GLU A O 1
ATOM 1340 N N . VAL A 1 170 ? -10.221 3.593 24.380 1.00 69.69 170 VAL A N 1
ATOM 1341 C CA . VAL A 1 170 ? -9.411 2.792 23.447 1.00 69.69 170 VAL A CA 1
ATOM 1342 C C . VAL A 1 170 ? -8.689 3.683 22.433 1.00 69.69 170 VAL A C 1
ATOM 1344 O O . VAL A 1 170 ? -7.486 3.521 22.240 1.00 69.69 170 VAL A O 1
ATOM 1347 N N . LEU A 1 171 ? -9.380 4.661 21.828 1.00 66.44 171 LEU A N 1
ATOM 1348 C CA . LEU A 1 171 ? -8.749 5.601 20.888 1.00 66.44 171 LEU A CA 1
ATOM 1349 C C . LEU A 1 171 ? -7.626 6.401 21.548 1.00 66.44 171 LEU A C 1
ATOM 1351 O O . LEU A 1 171 ? -6.555 6.547 20.967 1.00 66.44 171 LEU A O 1
ATOM 1355 N N . LYS A 1 172 ? -7.863 6.892 22.768 1.00 74.00 172 LYS A N 1
ATOM 1356 C CA . LYS A 1 172 ? -6.878 7.667 23.520 1.00 74.00 172 LYS A CA 1
ATOM 1357 C C . LYS A 1 172 ? -5.652 6.827 23.879 1.00 74.00 172 LYS A C 1
ATOM 1359 O O . LYS A 1 172 ? -4.536 7.300 23.710 1.00 74.00 172 LYS A O 1
ATOM 1364 N N . VAL A 1 173 ? -5.854 5.583 24.314 1.00 75.38 173 VAL A N 1
ATOM 1365 C CA . VAL A 1 173 ? -4.759 4.649 24.616 1.00 75.38 173 VAL A CA 1
ATOM 1366 C C . VAL A 1 173 ? -3.971 4.300 23.351 1.00 75.38 173 VAL A C 1
ATOM 1368 O O . VAL A 1 173 ? -2.747 4.247 23.398 1.00 75.38 173 VAL A O 1
ATOM 1371 N N . MET A 1 174 ? -4.636 4.109 22.205 1.00 72.62 174 MET A N 1
ATOM 1372 C CA . MET A 1 174 ? -3.941 3.890 20.930 1.00 72.62 174 MET A CA 1
ATOM 1373 C C . MET A 1 174 ? -3.146 5.126 20.487 1.00 72.62 174 MET A C 1
ATOM 1375 O O . MET A 1 174 ? -2.017 4.977 20.029 1.00 72.62 174 MET A O 1
ATOM 1379 N N . GLU A 1 175 ? -3.697 6.335 20.632 1.00 75.44 175 GLU A N 1
ATOM 1380 C CA . GLU A 1 175 ? -3.002 7.589 20.307 1.00 75.44 175 GLU A CA 1
ATOM 1381 C C . GLU A 1 175 ? -1.792 7.822 21.224 1.00 75.44 175 GLU A C 1
ATOM 1383 O O . GLU A 1 175 ? -0.713 8.169 20.741 1.00 75.44 175 GLU A O 1
ATOM 1388 N N . GLU A 1 176 ? -1.938 7.575 22.529 1.00 79.25 176 GLU A N 1
ATOM 1389 C CA . GLU A 1 176 ? -0.841 7.636 23.500 1.00 79.25 176 GLU A CA 1
ATOM 1390 C C . GLU A 1 176 ? 0.246 6.600 23.178 1.00 79.25 176 GLU A C 1
ATOM 1392 O O . GLU A 1 176 ? 1.415 6.969 23.098 1.00 79.25 176 GLU A O 1
ATOM 1397 N N . ALA A 1 177 ? -0.120 5.352 22.864 1.00 75.94 177 ALA A N 1
ATOM 1398 C CA . ALA A 1 177 ? 0.836 4.307 22.489 1.00 75.94 177 ALA A CA 1
ATOM 1399 C C . ALA A 1 177 ? 1.579 4.611 21.173 1.00 75.94 177 ALA A C 1
ATOM 1401 O O . ALA A 1 177 ? 2.781 4.367 21.062 1.00 75.94 177 ALA A O 1
ATOM 1402 N N . VAL A 1 178 ? 0.893 5.171 20.167 1.00 77.75 178 VAL A N 1
ATOM 1403 C CA . VAL A 1 178 ? 1.530 5.607 18.908 1.00 77.75 178 VAL A CA 1
ATOM 1404 C C . VAL A 1 178 ? 2.491 6.767 19.164 1.00 77.75 178 VAL A C 1
ATOM 1406 O O . VAL A 1 178 ? 3.578 6.804 18.589 1.00 77.75 178 VAL A O 1
ATOM 1409 N N . LYS A 1 179 ? 2.116 7.707 20.037 1.00 79.38 179 LYS A N 1
ATOM 1410 C CA . LYS A 1 179 ? 2.956 8.851 20.396 1.00 79.38 179 LYS A CA 1
ATOM 1411 C C . LYS A 1 179 ? 4.191 8.425 21.190 1.00 79.38 179 LYS A C 1
ATOM 1413 O O . LYS A 1 179 ? 5.274 8.924 20.906 1.00 79.38 179 LYS A O 1
ATOM 1418 N N . GLU A 1 180 ? 4.049 7.490 22.126 1.00 81.12 180 GLU A N 1
ATOM 1419 C CA . GLU A 1 180 ? 5.176 6.890 22.849 1.00 81.12 180 GLU A CA 1
ATOM 1420 C C . GLU A 1 180 ? 6.122 6.146 21.899 1.00 81.12 180 GLU A C 1
ATOM 1422 O O . GLU A 1 180 ? 7.328 6.375 21.939 1.00 81.12 180 GLU A O 1
ATOM 1427 N N . GLY A 1 181 ? 5.590 5.342 20.972 1.00 77.62 181 GLY A N 1
ATOM 1428 C CA . GLY A 1 181 ? 6.406 4.659 19.964 1.00 77.62 181 GLY A CA 1
ATOM 1429 C C . GLY A 1 181 ? 7.133 5.616 19.009 1.00 77.62 181 GLY A C 1
ATOM 1430 O O . GLY A 1 181 ? 8.265 5.353 18.614 1.00 77.62 181 GLY A O 1
ATOM 1431 N N . ALA A 1 182 ? 6.519 6.748 18.649 1.00 76.00 182 ALA A N 1
ATOM 1432 C CA . ALA A 1 182 ? 7.167 7.768 17.823 1.00 76.00 182 ALA A CA 1
ATOM 1433 C C . ALA A 1 182 ? 8.334 8.458 18.551 1.00 76.00 182 ALA A C 1
ATOM 1435 O O . ALA A 1 182 ? 9.348 8.760 17.924 1.00 76.00 182 ALA A O 1
ATOM 1436 N N . LEU A 1 183 ? 8.199 8.681 19.863 1.00 79.62 183 LEU A N 1
ATOM 1437 C CA . LEU A 1 183 ? 9.261 9.243 20.698 1.00 79.62 183 LEU A CA 1
ATOM 1438 C C . LEU A 1 183 ? 10.436 8.261 20.848 1.00 79.62 183 LEU A C 1
ATOM 1440 O O . LEU A 1 183 ? 11.576 8.678 20.674 1.00 79.62 183 LEU A O 1
ATOM 1444 N N . ASP A 1 184 ? 10.162 6.967 21.051 1.00 84.19 184 ASP A N 1
ATOM 1445 C CA . ASP A 1 184 ? 11.186 5.906 21.110 1.00 84.19 184 ASP A CA 1
ATOM 1446 C C . ASP A 1 184 ? 11.979 5.783 19.797 1.00 84.19 184 ASP A C 1
ATOM 1448 O O . ASP A 1 184 ? 13.208 5.728 19.793 1.00 84.19 184 ASP A O 1
ATOM 1452 N N . VAL A 1 185 ? 11.295 5.807 18.647 1.00 80.31 185 VAL A N 1
ATOM 1453 C CA . VAL A 1 185 ? 11.970 5.766 17.339 1.00 80.31 185 VAL A CA 1
ATOM 1454 C C . VAL A 1 185 ? 12.871 6.983 17.144 1.00 80.31 185 VAL A C 1
ATOM 1456 O O . VAL A 1 185 ? 13.964 6.845 16.599 1.00 80.31 185 VAL A O 1
ATOM 1459 N N . GLN A 1 186 ? 12.431 8.166 17.573 1.00 82.50 186 GLN A N 1
ATOM 1460 C CA . GLN A 1 186 ? 13.210 9.388 17.415 1.00 82.50 186 GLN A CA 1
ATOM 1461 C C . GLN A 1 186 ? 14.452 9.404 18.316 1.00 82.50 186 GLN A C 1
ATOM 1463 O O . GLN A 1 186 ? 15.525 9.770 17.840 1.00 82.50 186 GLN A O 1
ATOM 1468 N N . GLU A 1 187 ? 14.336 8.920 19.554 1.00 86.69 187 GLU A N 1
ATOM 1469 C CA . GLU A 1 187 ? 15.463 8.735 20.477 1.00 86.69 187 GLU A CA 1
ATOM 1470 C C . GLU A 1 187 ? 16.499 7.753 19.907 1.00 86.69 187 GLU A C 1
ATOM 1472 O O . GLU A 1 187 ? 17.688 8.062 19.838 1.00 86.69 187 GLU A O 1
ATOM 1477 N N . ARG A 1 188 ? 16.046 6.613 19.367 1.00 85.06 188 ARG A N 1
ATOM 1478 C CA . ARG A 1 188 ? 16.930 5.629 18.719 1.00 85.06 188 ARG A CA 1
ATOM 1479 C C . ARG A 1 188 ? 17.616 6.168 17.463 1.00 85.06 188 ARG A C 1
ATOM 1481 O O . ARG A 1 188 ? 18.729 5.756 17.148 1.00 85.06 188 ARG A O 1
ATOM 1488 N N . VAL A 1 189 ? 16.960 7.052 16.708 1.00 84.62 189 VAL A N 1
ATOM 1489 C CA . VAL A 1 189 ? 17.578 7.705 15.544 1.00 84.62 189 VAL A CA 1
ATOM 1490 C C . VAL A 1 189 ? 18.655 8.691 15.987 1.00 84.62 189 VAL A C 1
ATOM 1492 O O . VAL A 1 189 ? 19.720 8.705 15.375 1.00 84.62 189 VAL A O 1
ATOM 1495 N N . GLU A 1 190 ? 18.417 9.485 17.033 1.00 89.38 190 GLU A N 1
ATOM 1496 C CA . GLU A 1 190 ? 19.435 10.394 17.577 1.00 89.38 190 GLU A CA 1
ATOM 1497 C C . GLU A 1 190 ? 20.653 9.634 18.118 1.00 89.38 190 GLU A C 1
ATOM 1499 O O . GLU A 1 190 ? 21.778 10.004 17.786 1.00 89.38 190 GLU A O 1
ATOM 1504 N N . GLU A 1 191 ? 20.443 8.525 18.835 1.00 90.81 191 GLU A N 1
ATOM 1505 C CA . GLU A 1 191 ? 21.521 7.655 19.330 1.00 90.81 191 GLU A CA 1
ATOM 1506 C C . GLU A 1 191 ? 22.402 7.126 18.184 1.00 90.81 191 GLU A C 1
ATOM 1508 O O . GLU A 1 191 ? 23.627 7.259 18.209 1.00 90.81 191 GLU A O 1
ATOM 1513 N N . VAL A 1 192 ? 21.782 6.596 17.124 1.00 88.62 192 VAL A N 1
ATOM 1514 C CA . VAL A 1 192 ? 22.508 6.079 15.950 1.00 88.62 192 VAL A CA 1
ATOM 1515 C C . VAL A 1 192 ? 23.214 7.201 15.181 1.00 88.62 192 VAL A C 1
ATOM 1517 O O . VAL A 1 192 ? 24.308 7.002 14.651 1.00 88.62 192 VAL A O 1
ATOM 1520 N N . VAL A 1 193 ? 22.617 8.394 15.099 1.00 88.75 193 VAL A N 1
ATOM 1521 C CA . VAL A 1 193 ? 23.248 9.552 14.448 1.00 88.75 193 VAL A CA 1
ATOM 1522 C C . VAL A 1 193 ? 24.475 10.021 15.229 1.00 88.75 193 VAL A C 1
ATOM 1524 O O . VAL A 1 193 ? 25.493 10.326 14.600 1.00 88.75 193 VAL A O 1
ATOM 1527 N N . GLU A 1 194 ? 24.421 10.059 16.562 1.00 90.50 194 GLU A N 1
ATOM 1528 C CA . GLU A 1 194 ? 25.590 10.368 17.396 1.00 90.50 194 GLU A CA 1
ATOM 1529 C C . GLU A 1 194 ? 26.696 9.320 17.235 1.00 90.50 194 GLU A C 1
ATOM 1531 O O . GLU A 1 194 ? 27.857 9.693 17.051 1.00 90.50 194 GLU A O 1
ATOM 1536 N N . GLU A 1 195 ? 26.349 8.029 17.219 1.00 90.81 195 GLU A N 1
ATOM 1537 C CA . GLU A 1 195 ? 27.307 6.937 17.010 1.00 90.81 195 GLU A CA 1
ATOM 1538 C C . GLU A 1 195 ? 28.029 7.072 15.658 1.00 90.81 195 GLU A C 1
ATOM 1540 O O . GLU A 1 195 ? 29.262 7.118 15.604 1.00 90.81 195 GLU A O 1
ATOM 1545 N N . ILE A 1 196 ? 27.272 7.240 14.568 1.00 85.75 196 ILE A N 1
ATOM 1546 C CA . ILE A 1 196 ? 27.827 7.396 13.215 1.00 85.75 196 ILE A CA 1
ATOM 1547 C C . ILE A 1 196 ? 28.673 8.669 13.104 1.00 85.75 196 ILE A C 1
ATOM 1549 O O . ILE A 1 196 ? 29.725 8.664 12.461 1.00 85.75 196 ILE A O 1
ATOM 1553 N N . THR A 1 197 ? 28.232 9.772 13.712 1.00 89.75 197 THR A N 1
ATOM 1554 C CA . THR A 1 197 ? 28.985 11.035 13.692 1.00 89.75 197 THR A CA 1
ATOM 1555 C C . THR A 1 197 ? 30.320 10.879 14.419 1.00 89.75 197 THR A C 1
ATOM 1557 O O . THR A 1 197 ? 31.349 11.324 13.905 1.00 89.75 197 THR A O 1
ATOM 1560 N N . GLY A 1 198 ? 30.330 10.180 15.558 1.00 87.38 198 GLY A N 1
ATOM 1561 C CA . GLY A 1 198 ? 31.550 9.851 16.292 1.00 87.38 198 GLY A CA 1
ATOM 1562 C C . GLY A 1 198 ? 32.523 8.998 15.475 1.00 87.38 198 GLY A C 1
ATOM 1563 O O . GLY A 1 198 ? 33.714 9.313 15.404 1.00 87.38 198 GLY A O 1
ATOM 1564 N N . GLU A 1 199 ? 32.035 7.956 14.796 1.00 90.06 199 GLU A N 1
ATOM 1565 C CA . GLU A 1 199 ? 32.870 7.143 13.901 1.00 90.06 199 GLU A CA 1
ATOM 1566 C C . GLU A 1 199 ? 33.436 7.961 12.730 1.00 90.06 199 GLU A C 1
ATOM 1568 O O . GLU A 1 199 ? 34.610 7.818 12.368 1.00 90.06 199 GLU A O 1
ATOM 1573 N N . LEU A 1 200 ? 32.633 8.860 12.153 1.00 85.94 200 LEU A N 1
ATOM 1574 C CA . LEU A 1 200 ? 33.049 9.694 11.028 1.00 85.94 200 LEU A CA 1
ATOM 1575 C C . LEU A 1 200 ? 34.156 10.685 11.417 1.00 85.94 200 LEU A C 1
ATOM 1577 O O . LEU A 1 200 ? 35.071 10.914 10.621 1.00 85.94 200 LEU A O 1
ATOM 1581 N N . ASP A 1 201 ? 34.118 11.235 12.631 1.00 88.69 201 ASP A N 1
ATOM 1582 C CA . ASP A 1 201 ? 35.176 12.109 13.152 1.00 88.69 201 ASP A CA 1
ATOM 1583 C C . ASP A 1 201 ? 36.498 11.356 13.355 1.00 88.69 201 ASP A C 1
ATOM 1585 O O . ASP A 1 201 ? 37.569 11.871 13.012 1.00 88.69 201 ASP A O 1
ATOM 1589 N N . VAL A 1 202 ? 36.444 10.100 13.814 1.00 89.50 202 VAL A N 1
ATOM 1590 C CA . VAL A 1 202 ? 37.632 9.233 13.903 1.00 89.50 202 VAL A CA 1
ATOM 1591 C C . VAL A 1 202 ? 38.213 8.963 12.514 1.00 89.50 202 VAL A C 1
ATOM 1593 O O . VAL A 1 202 ? 39.427 9.065 12.312 1.00 89.50 202 VAL A O 1
ATOM 1596 N N . VAL A 1 203 ? 37.365 8.657 11.529 1.00 87.25 203 VAL A N 1
ATOM 1597 C CA . VAL A 1 203 ? 37.799 8.435 10.141 1.00 87.25 203 VAL A CA 1
ATOM 1598 C C . VAL A 1 203 ? 38.408 9.705 9.547 1.00 87.25 203 VAL A C 1
ATOM 1600 O O . VAL A 1 203 ? 39.488 9.635 8.959 1.00 87.25 203 VAL A O 1
ATOM 1603 N N . ARG A 1 204 ? 37.778 10.869 9.741 1.00 90.62 204 ARG A N 1
ATOM 1604 C CA . ARG A 1 204 ? 38.303 12.168 9.294 1.00 90.62 204 ARG A CA 1
ATOM 1605 C C . ARG A 1 204 ? 39.682 12.442 9.891 1.00 90.62 204 ARG A C 1
ATOM 1607 O O . ARG A 1 204 ? 40.605 12.766 9.147 1.00 90.62 204 ARG A O 1
ATOM 1614 N N . SER A 1 205 ? 39.842 12.244 11.200 1.00 92.19 205 SER A N 1
ATOM 1615 C CA . SER A 1 205 ? 41.127 12.428 11.882 1.00 92.19 205 SER A CA 1
ATOM 1616 C C . SER A 1 205 ? 42.210 11.496 11.327 1.00 92.19 205 SER A C 1
ATOM 1618 O O . SER A 1 205 ? 43.339 11.919 11.075 1.00 92.19 205 SER A O 1
ATOM 1620 N N . ASN A 1 206 ? 41.873 10.231 11.061 1.00 91.62 206 ASN A N 1
ATOM 1621 C CA . ASN A 1 206 ? 42.805 9.287 10.448 1.00 91.62 206 ASN A CA 1
ATOM 1622 C C . ASN A 1 206 ? 43.210 9.707 9.027 1.00 91.62 206 ASN A C 1
ATOM 1624 O O . ASN A 1 206 ? 44.383 9.591 8.673 1.00 91.62 206 ASN A O 1
ATOM 1628 N N . VAL A 1 207 ? 42.273 10.225 8.228 1.00 88.88 207 VAL A N 1
ATOM 1629 C CA . VAL A 1 207 ? 42.554 10.733 6.877 1.00 88.88 207 VAL A CA 1
ATOM 1630 C C . VAL A 1 207 ? 43.479 11.950 6.921 1.00 88.88 207 VAL A C 1
ATOM 1632 O O . VAL A 1 207 ? 44.444 11.990 6.158 1.00 88.88 207 VAL A O 1
ATOM 1635 N N . GLU A 1 208 ? 43.251 12.903 7.829 1.00 92.56 208 GLU A N 1
ATOM 1636 C CA . GLU A 1 208 ? 44.140 14.061 8.010 1.00 92.56 208 GLU A CA 1
ATOM 1637 C C . GLU A 1 208 ? 45.560 13.623 8.389 1.00 92.56 208 GLU A C 1
ATOM 1639 O O . GLU A 1 208 ? 46.529 14.039 7.752 1.00 92.56 208 GLU A O 1
ATOM 1644 N N . ARG A 1 209 ? 45.691 12.689 9.340 1.00 91.94 209 ARG A N 1
ATOM 1645 C CA . ARG A 1 209 ? 46.993 12.132 9.745 1.00 91.94 209 ARG A CA 1
ATOM 1646 C C . ARG A 1 209 ? 47.723 11.443 8.594 1.00 91.94 209 ARG A C 1
ATOM 1648 O O . ARG A 1 209 ? 48.937 11.582 8.463 1.00 91.94 209 ARG A O 1
ATOM 1655 N N . VAL A 1 210 ? 47.006 10.685 7.766 1.00 90.25 210 VAL A N 1
ATOM 1656 C CA . VAL A 1 210 ? 47.590 10.036 6.583 1.00 90.25 210 VAL A CA 1
ATOM 1657 C C . VAL A 1 210 ? 48.001 11.078 5.543 1.00 90.25 210 VAL A C 1
ATOM 1659 O O . VAL A 1 210 ? 49.074 10.948 4.956 1.00 90.25 210 VAL A O 1
ATOM 1662 N N . SER A 1 211 ? 47.204 12.130 5.343 1.00 91.56 211 SER A N 1
ATOM 1663 C CA . SER A 1 211 ? 47.541 13.226 4.429 1.00 91.56 211 SER A CA 1
ATOM 1664 C C . SER A 1 211 ? 48.838 13.928 4.841 1.00 91.56 211 SER A C 1
ATOM 1666 O O . SER A 1 211 ? 49.726 14.100 4.006 1.00 91.56 211 SER A O 1
ATOM 1668 N N . GLU A 1 212 ? 49.001 14.252 6.128 1.00 92.88 212 GLU A N 1
ATOM 1669 C CA . GLU A 1 212 ? 50.244 14.840 6.654 1.00 92.88 212 GLU A CA 1
ATOM 1670 C C . GLU A 1 212 ? 51.454 13.908 6.459 1.00 92.88 212 GLU A C 1
ATOM 1672 O O . GLU A 1 212 ? 52.543 14.348 6.074 1.00 92.88 212 GLU A O 1
ATOM 1677 N N . GLN A 1 213 ? 51.277 12.599 6.683 1.00 90.62 213 GLN A N 1
ATOM 1678 C CA . GLN A 1 213 ? 52.336 11.610 6.452 1.00 90.62 213 GLN A CA 1
ATOM 1679 C C . GLN 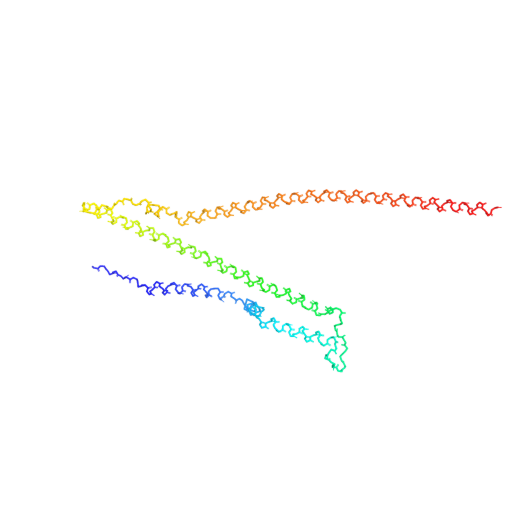A 1 213 ? 52.746 11.539 4.977 1.00 90.62 213 GLN A C 1
ATOM 1681 O O . GLN A 1 213 ? 53.939 11.489 4.679 1.00 90.62 213 GLN A O 1
ATOM 1686 N N . VAL A 1 214 ? 51.784 11.565 4.051 1.00 89.56 214 VAL A N 1
ATOM 1687 C CA . VAL A 1 214 ? 52.056 11.555 2.606 1.00 89.56 214 VAL A CA 1
ATOM 1688 C C . VAL A 1 214 ? 52.807 12.815 2.179 1.00 89.56 214 VAL A C 1
ATOM 1690 O O . VAL A 1 214 ? 53.777 12.714 1.428 1.00 89.56 214 VAL A O 1
ATOM 1693 N N . GLU A 1 215 ? 52.413 13.988 2.677 1.00 91.56 215 GLU A N 1
ATOM 1694 C CA . GLU A 1 215 ? 53.090 15.251 2.365 1.00 91.56 215 GLU A CA 1
ATOM 1695 C C . GLU A 1 215 ? 54.532 15.274 2.901 1.00 91.56 215 GLU A C 1
ATOM 1697 O O . GLU A 1 215 ? 55.463 15.682 2.198 1.00 91.56 215 GLU A O 1
ATOM 1702 N N . THR A 1 216 ? 54.744 14.726 4.101 1.00 93.50 216 THR A N 1
ATOM 1703 C CA . THR A 1 216 ? 56.084 14.546 4.683 1.00 93.50 216 THR A CA 1
ATOM 1704 C C . THR A 1 216 ? 56.953 13.633 3.813 1.00 93.50 216 THR A C 1
ATOM 1706 O O . THR A 1 216 ? 58.073 13.999 3.455 1.00 93.50 216 THR A O 1
ATOM 1709 N N . VAL A 1 217 ? 56.425 12.476 3.396 1.00 89.81 217 VAL A N 1
ATOM 1710 C CA . VAL A 1 217 ? 57.146 11.528 2.528 1.00 89.81 217 VAL A CA 1
ATOM 1711 C C . VAL A 1 217 ? 57.461 12.147 1.165 1.00 89.81 217 VAL A C 1
ATOM 1713 O O . VAL A 1 217 ? 58.573 11.990 0.662 1.00 89.81 217 VAL A O 1
ATOM 1716 N N . ALA A 1 218 ? 56.523 12.884 0.567 1.00 90.38 218 ALA A N 1
ATOM 1717 C CA . ALA A 1 218 ? 56.746 13.573 -0.701 1.00 90.38 218 ALA A CA 1
ATOM 1718 C C . ALA A 1 218 ? 57.868 14.624 -0.594 1.00 90.38 218 ALA A C 1
ATOM 1720 O O . ALA A 1 218 ? 58.715 14.721 -1.489 1.00 90.38 218 ALA A O 1
ATOM 1721 N N . SER A 1 219 ? 57.912 15.369 0.516 1.00 92.44 219 SER A N 1
ATOM 1722 C CA . SER A 1 219 ? 58.979 16.332 0.817 1.00 92.44 219 SER A CA 1
ATOM 1723 C C . SER A 1 219 ? 60.345 15.652 0.937 1.00 92.44 219 SER A C 1
ATOM 1725 O O . SER A 1 219 ? 61.315 16.089 0.311 1.00 92.44 219 SER A O 1
ATOM 1727 N N . ASP A 1 220 ? 60.425 14.541 1.671 1.00 93.38 220 ASP A N 1
ATOM 1728 C CA . ASP A 1 220 ? 61.674 13.798 1.852 1.00 93.38 220 ASP A CA 1
ATOM 1729 C C . ASP A 1 220 ? 62.170 13.170 0.542 1.00 93.38 220 ASP A C 1
ATOM 1731 O O . ASP A 1 220 ? 63.355 13.273 0.217 1.00 93.38 220 ASP A O 1
ATOM 1735 N N . VAL A 1 221 ? 61.271 12.608 -0.274 1.00 88.81 221 VAL A N 1
ATOM 1736 C CA . VAL A 1 221 ? 61.606 12.092 -1.614 1.00 88.81 221 VAL A CA 1
ATOM 1737 C C . VAL A 1 221 ? 62.139 13.205 -2.521 1.00 88.81 221 VAL A C 1
ATOM 1739 O O . VAL A 1 221 ? 63.115 12.991 -3.245 1.00 88.81 221 VAL A O 1
ATOM 1742 N N . SER A 1 222 ? 61.548 14.403 -2.466 1.00 89.81 222 SER A N 1
ATOM 1743 C CA . SER A 1 222 ? 62.014 15.563 -3.235 1.00 89.81 222 SER A CA 1
ATOM 1744 C C . SER A 1 222 ? 63.441 15.972 -2.846 1.00 89.81 222 SER A C 1
ATOM 1746 O O . SER A 1 222 ? 64.300 16.126 -3.718 1.00 89.81 222 SER A O 1
ATOM 1748 N N . LYS A 1 223 ? 63.738 16.046 -1.539 1.00 90.38 223 LYS A N 1
ATOM 1749 C CA . LYS A 1 223 ? 65.092 16.340 -1.030 1.00 90.38 223 LYS A CA 1
ATOM 1750 C C . LYS A 1 223 ? 66.112 15.284 -1.455 1.00 90.38 223 LYS A C 1
ATOM 1752 O O . LYS A 1 223 ? 67.214 15.634 -1.872 1.00 90.38 223 LYS A O 1
ATOM 1757 N N . ILE A 1 224 ? 65.748 13.999 -1.389 1.00 91.31 224 ILE A N 1
ATOM 1758 C CA . ILE A 1 224 ? 66.618 12.896 -1.829 1.00 91.31 224 ILE A CA 1
ATOM 1759 C C . ILE A 1 224 ? 66.929 13.027 -3.322 1.00 91.31 224 ILE A C 1
ATOM 1761 O O . ILE A 1 224 ? 68.089 12.921 -3.720 1.00 91.31 224 ILE A O 1
ATOM 1765 N N . LYS A 1 225 ? 65.915 13.299 -4.153 1.00 88.00 225 LYS A N 1
ATOM 1766 C CA . LYS A 1 225 ? 66.102 13.485 -5.595 1.00 88.00 225 LYS A CA 1
ATOM 1767 C C . LYS A 1 225 ? 67.055 14.647 -5.895 1.00 88.00 225 LYS A C 1
ATOM 1769 O O . LYS A 1 225 ? 67.964 14.482 -6.705 1.00 88.00 225 LYS A O 1
ATOM 1774 N N . GLN A 1 226 ? 66.885 15.779 -5.213 1.00 87.31 226 GLN A N 1
ATOM 1775 C CA . GLN A 1 226 ? 67.743 16.953 -5.386 1.00 87.31 226 GLN A CA 1
ATOM 1776 C C . GLN A 1 226 ? 69.198 16.664 -4.977 1.00 87.31 226 GLN A C 1
ATOM 1778 O O . GLN A 1 226 ? 70.118 16.996 -5.721 1.00 87.31 226 GLN A O 1
ATOM 1783 N N . GLY A 1 227 ? 69.412 15.962 -3.857 1.00 85.88 227 GLY A N 1
ATOM 1784 C CA . GLY A 1 227 ? 70.751 15.549 -3.424 1.00 85.88 227 GLY A CA 1
ATOM 1785 C C . GLY A 1 227 ? 71.437 14.576 -4.394 1.00 85.88 227 GLY A C 1
ATOM 1786 O O . GLY A 1 227 ? 72.642 14.678 -4.625 1.00 85.88 227 GLY A O 1
ATOM 1787 N N . ILE A 1 228 ? 70.683 13.661 -5.015 1.00 83.69 228 ILE A N 1
ATOM 1788 C CA . ILE A 1 228 ? 71.210 12.752 -6.049 1.00 83.69 228 ILE A CA 1
ATOM 1789 C C . ILE A 1 228 ? 71.615 13.529 -7.313 1.00 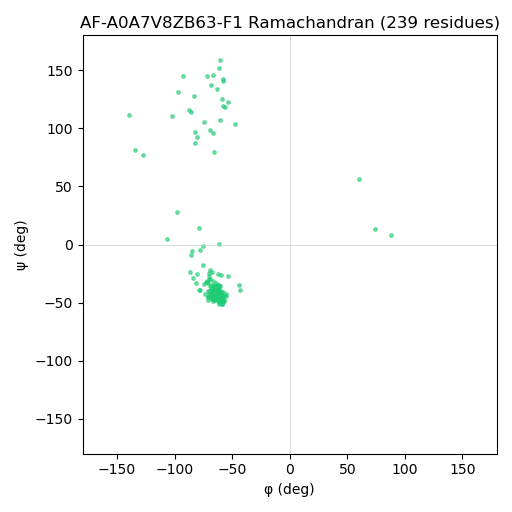83.69 228 ILE A C 1
ATOM 1791 O O . ILE A 1 228 ? 72.664 13.244 -7.901 1.00 83.69 228 ILE A O 1
ATOM 1795 N N . GLU A 1 229 ? 70.814 14.509 -7.743 1.00 81.19 229 GLU A N 1
ATOM 1796 C CA . GLU A 1 229 ? 71.128 15.355 -8.905 1.00 81.19 229 GLU A CA 1
ATOM 1797 C C . GLU A 1 229 ? 72.390 16.204 -8.670 1.00 81.19 229 GLU A C 1
ATOM 1799 O O . GLU A 1 229 ? 73.240 16.294 -9.561 1.00 81.19 229 GLU A O 1
ATOM 1804 N N . GLU A 1 230 ? 72.568 16.741 -7.461 1.00 79.62 230 GLU A N 1
ATOM 1805 C CA . GLU A 1 230 ? 73.741 17.533 -7.073 1.00 79.62 230 GLU A CA 1
ATOM 1806 C C . GLU A 1 230 ? 75.026 16.681 -7.042 1.00 79.62 230 GLU A C 1
ATOM 1808 O O . GLU A 1 230 ? 76.016 17.030 -7.692 1.00 79.62 230 GLU A O 1
ATOM 1813 N N . GLN A 1 231 ? 74.985 15.490 -6.425 1.00 75.00 231 GLN A N 1
ATOM 1814 C CA . GLN A 1 231 ? 76.118 14.548 -6.430 1.00 75.00 231 GLN A CA 1
ATOM 1815 C C . GLN A 1 231 ? 76.488 14.066 -7.842 1.00 75.00 231 GLN A C 1
ATOM 1817 O O . GLN A 1 231 ? 77.666 13.899 -8.169 1.00 75.00 231 GLN A O 1
ATOM 1822 N N . THR A 1 232 ? 75.497 13.862 -8.712 1.00 73.06 232 THR A N 1
ATOM 1823 C CA . THR A 1 232 ? 75.731 13.429 -10.100 1.00 73.06 232 THR A CA 1
ATOM 1824 C C . THR A 1 232 ? 76.320 14.560 -10.958 1.00 73.06 232 THR A C 1
ATOM 1826 O O . THR A 1 232 ? 77.133 14.303 -11.854 1.00 73.06 232 THR A O 1
ATOM 1829 N N . GLY A 1 233 ? 75.953 15.815 -10.677 1.00 67.12 233 GLY A N 1
ATOM 1830 C CA . GLY A 1 233 ? 76.511 17.010 -11.314 1.00 67.12 233 GLY A CA 1
ATOM 1831 C C . GLY A 1 233 ? 77.976 17.259 -10.944 1.00 67.12 233 GLY A C 1
ATOM 1832 O O . GLY A 1 233 ? 78.809 17.457 -11.834 1.00 67.12 233 GLY A O 1
ATOM 1833 N N . GLU A 1 234 ? 78.324 17.158 -9.658 1.00 61.03 234 GLU A N 1
ATOM 1834 C CA . GLU A 1 234 ? 79.710 17.311 -9.189 1.00 61.03 234 GLU A CA 1
ATOM 1835 C C . GLU A 1 234 ? 80.636 16.214 -9.734 1.00 61.03 234 GLU A C 1
ATOM 1837 O O . GLU A 1 234 ? 81.752 16.492 -10.186 1.00 61.03 234 GLU A O 1
ATOM 1842 N N . HIS A 1 235 ? 80.154 14.969 -9.798 1.00 58.09 235 HIS A N 1
ATOM 1843 C CA . HIS A 1 235 ? 80.933 13.846 -10.324 1.00 58.09 235 HIS A CA 1
ATOM 1844 C C . HIS A 1 235 ? 81.210 13.960 -11.840 1.00 58.09 235 HIS A C 1
ATOM 1846 O O . HIS A 1 235 ? 82.196 13.402 -12.339 1.00 58.09 235 HIS A O 1
ATOM 1852 N N . LYS A 1 236 ? 80.379 14.708 -12.586 1.00 57.59 236 LYS A N 1
ATOM 1853 C CA . LYS A 1 236 ? 80.631 15.068 -13.994 1.00 57.59 236 LYS A CA 1
ATOM 1854 C C . LYS A 1 236 ? 81.639 16.209 -14.141 1.00 57.59 236 LYS A C 1
ATOM 1856 O O . LYS A 1 236 ? 82.481 16.130 -15.033 1.00 57.59 236 LYS A O 1
ATOM 1861 N N . LEU A 1 237 ? 81.605 17.228 -13.276 1.00 57.38 237 LEU A N 1
ATOM 1862 C CA . LEU A 1 237 ? 82.593 18.317 -13.306 1.00 57.38 237 LEU A CA 1
ATOM 1863 C C . LEU A 1 237 ? 83.994 17.855 -12.874 1.00 57.38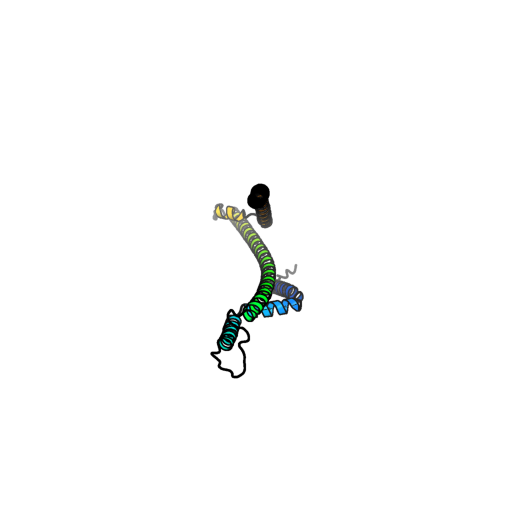 237 LEU A C 1
ATOM 1865 O O . LEU A 1 237 ? 84.983 18.304 -13.452 1.00 57.38 237 LEU A O 1
ATOM 1869 N N . SER A 1 238 ? 84.097 16.927 -11.918 1.00 57.47 238 SER A N 1
ATOM 1870 C CA . SER A 1 238 ? 85.387 16.388 -11.458 1.00 57.47 238 SER A CA 1
ATOM 1871 C C . SER A 1 238 ? 86.088 15.498 -12.499 1.00 57.47 238 SER A C 1
ATOM 1873 O O . SER A 1 238 ? 87.311 15.414 -12.488 1.00 57.47 238 SER A O 1
ATOM 1875 N N . ARG A 1 239 ? 85.348 14.889 -13.439 1.00 56.81 239 ARG A N 1
ATOM 1876 C CA . ARG A 1 239 ? 85.903 14.098 -14.560 1.00 56.81 239 ARG A CA 1
ATOM 1877 C C . ARG A 1 239 ? 86.307 14.923 -15.792 1.00 56.81 239 ARG A C 1
ATOM 1879 O O . ARG A 1 239 ? 86.828 14.343 -16.740 1.00 56.81 239 ARG A O 1
ATOM 1886 N N . SER A 1 240 ? 86.027 16.229 -15.809 1.00 56.22 240 SER A N 1
ATOM 1887 C CA . SER A 1 240 ? 86.271 17.112 -16.964 1.00 56.22 240 SER A CA 1
ATOM 1888 C C . SER A 1 240 ? 87.458 18.073 -16.781 1.00 56.22 240 SER A C 1
ATOM 1890 O O . SER A 1 240 ? 87.690 18.914 -17.652 1.00 56.22 240 SER A O 1
ATOM 1892 N N . LYS A 1 241 ? 88.195 17.965 -15.673 1.00 48.12 241 LYS A N 1
ATOM 1893 C CA . LYS A 1 241 ? 89.535 18.541 -15.499 1.00 48.12 241 LYS A CA 1
ATOM 1894 C C . LYS A 1 241 ? 90.568 17.431 -15.607 1.00 48.12 241 LYS A C 1
ATOM 1896 O O . LYS A 1 241 ? 91.653 17.726 -16.146 1.00 48.12 241 LYS A O 1
#

Sequence (241 aa):
MSNNKVVSQSEIIRKNISAVIEMQRKESEAHTLQDKVADAITRFSGSMAFVYLHALWFGIWILLNIGLLHIPHISEFDPFPFGLLTMIVSLEAIFLSTFILVSQNRDAAVNAQRSELDLQVNLLAEQKATKVLETLDHIAQQLNNMSSRFNFAPDPELEALKQSPAPQEVLKVMEEAVKEGALDVQERVEEVVEEITGELDVVRSNVERVSEQVETVASDVSKIKQGIEEQTGEHKLSRSK

Mean predicted aligned error: 17.4 Å

Radius of gyration: 39.58 Å; Cα contacts (8 Å, |Δi|>4): 49; chains: 1; bounding box: 142×38×89 Å

Foldseek 3Di:
DDDDPPPDPVNVVVVVVVVVVVVVVVVVVPDDPVNVVLVVLLVCCPDPVNVVVVVVVVVVLVCVQVCVVVDPPDDNPQHPVRPVVVVVVVVVVVVSVVSNVVVVVSVVVVVVVVVVVVLVVVLVVLVVVLVVLVVVVVVLVVVVVVDVVDDDDDDPVSVVSNVDDHSVVVVVVVVVVVVVVVVVVVVVVVVVVVVVVVVVVVVVVVVVVVVVVVVVVVVVVVVVVVVVVVVVVVVVVVVVD

pLDDT: mean 77.92, std 12.5, range [37.97, 94.44]

Secondary structure (DSSP, 8-state):
--------HHHHHHHHHHHHHHHHHHHHHT--HHHHHHHHHHHHHTSHHHHHHHHHHHHHHHHHHTTSS--TT---SS-TTTHHHHHHHHHHHHHHHHHHHHHHHHHHHHHHHHHHHHHHHHHHHHHHHHHHHHHHHHHHHHHHHH-TT------HHHHHHHTPPPHHHHHHHHHHHHHHHHHHHHHHHHHHHHHHHHHHHHHHHHHHHHHHHHHHHHHHHHHHHHHHHHHHHHHHHHT--